Protein AF-A0A7C8MSZ6-F1 (afdb_monomer)

Mean predicted aligned error: 5.88 Å

Foldseek 3Di:
DPPDALLNVFDAPDPVLVVPDDAAAEEEQQDPFPVLVVVCVVCVVVVFFEDDVVNLLVVFQSSLRNLLVQLVCVVPVPDDHQALSSVCRNQVPGRYYRHSCNRCVVRSCRRCVPHHYDYDDDDLLVSLVRCCVPLVVQLVVCCDPPNVVVLVPDSRSVSSNSSSVSVLCCLQVNPHPDPSRSVSNSVSNVD

InterPro domains:
  IPR027417 P-loop containing nucleoside triphosphate hydrolase [G3DSA:3.40.50.300] (32-191)
  IPR027417 P-loop containing nucleoside triphosphate hydrolase [SSF52540] (34-155)
  IPR040632 Sulfotransferase, S. mansonii-type [PF17784] (34-190)

Organism: NCBI:txid323545

Sequence (191 aa):
MGPSRCVDTVPAPAPELAKEKKDPLLTSRRQFSSGTLGLCNAMEFLGYKTYNMGQVIHNGYPHLKMFTEALQIKRTGQGQPYSRSDFDKWMWDYDVLTIVPCYLTEEIFKAYPDAKFILTVREPEAWAQSIWNTISLLSVRAQTFPSSFFKYFDAIDLQFSRLVGLIFETISREHGRTEAGFRAAMEEYEE

Solvent-accessible surface area (backbone atoms only — not comparable to full-atom values): 10565 Å² total; per-residue (Å²): 130,80,84,81,56,64,62,77,74,52,74,72,70,58,74,74,65,60,73,74,64,71,77,40,40,35,27,44,60,63,48,73,42,79,66,44,56,55,52,42,53,52,40,42,72,73,71,42,42,63,39,38,69,67,49,34,59,71,65,32,51,67,44,31,43,38,51,38,50,51,52,48,22,67,75,66,68,54,75,84,75,71,47,45,70,47,50,45,45,75,49,61,89,38,44,31,38,45,41,62,33,43,79,38,43,70,55,45,44,72,47,42,74,84,39,53,74,48,74,58,86,72,59,50,66,67,47,32,52,44,31,48,60,49,49,52,48,51,42,49,49,42,65,30,86,64,43,50,59,43,35,79,83,34,70,48,54,34,34,48,39,48,33,47,44,52,52,47,33,61,43,13,67,66,49,49,101,36,72,67,7,52,51,36,28,35,52,63,70,76,108

pLDDT: mean 84.65, std 10.23, range [42.28, 95.44]

Nearest PDB structures (foldseek):
  5tiz-assembly1_A  TM=7.296E-01  e=1.120E-03  Schistosoma japonicum
  6bdp-assembly1_A  TM=6.417E-01  e=3.790E-03  Schistosoma mansoni
  8e5q-assembly1_A  TM=6.762E-01  e=7.546E-03  Schistosoma mansoni
  6b54-assembly1_A  TM=6.484E-01  e=5.208E-03  Schistosoma haematobium
  5byk-assembly1_A  TM=6.182E-01  e=3.790E-03  Schistosoma mansoni

Structure (mmCIF, N/CA/C/O backbone):
data_AF-A0A7C8MSZ6-F1
#
_entry.id   AF-A0A7C8MSZ6-F1
#
loop_
_atom_site.group_PDB
_atom_site.id
_atom_site.type_symbol
_atom_site.label_atom_id
_atom_site.label_alt_id
_atom_site.label_comp_id
_atom_site.label_asym_id
_atom_site.label_entity_id
_atom_site.label_seq_id
_atom_site.pdbx_PDB_ins_code
_atom_site.Cartn_x
_atom_site.Cartn_y
_atom_site.Cartn_z
_atom_site.occupancy
_atom_site.B_iso_or_equiv
_atom_site.auth_seq_id
_atom_site.auth_comp_id
_atom_site.auth_asym_id
_atom_site.auth_atom_id
_atom_site.pdbx_PDB_model_num
ATOM 1 N N . MET A 1 1 ? -1.026 25.592 6.722 1.00 42.28 1 MET A N 1
ATOM 2 C CA . MET A 1 1 ? -1.737 24.308 6.887 1.00 42.28 1 MET A CA 1
ATOM 3 C C . MET A 1 1 ? -1.391 23.469 5.672 1.00 42.28 1 MET A C 1
ATOM 5 O O . MET A 1 1 ? -1.592 23.957 4.568 1.00 42.28 1 MET A O 1
ATOM 9 N N . GLY A 1 2 ? -0.751 22.311 5.851 1.00 52.34 2 GLY A N 1
ATOM 10 C CA . GLY A 1 2 ? -0.472 21.410 4.726 1.00 52.34 2 GLY A CA 1
ATOM 11 C C . GLY A 1 2 ? -1.776 20.879 4.115 1.00 52.34 2 GLY A C 1
ATOM 12 O O . GLY A 1 2 ? -2.822 20.985 4.761 1.00 52.34 2 GLY A O 1
ATOM 13 N N . PRO A 1 3 ? -1.751 20.343 2.885 1.00 59.56 3 PRO A N 1
ATOM 14 C CA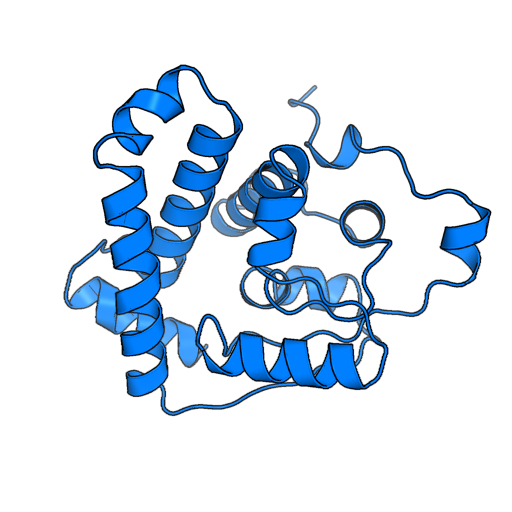 . PRO A 1 3 ? -2.924 19.677 2.329 1.00 59.56 3 PRO A CA 1
ATOM 15 C C . PRO A 1 3 ? -3.356 18.529 3.257 1.00 59.56 3 PRO A C 1
ATOM 17 O O . PRO A 1 3 ? -2.514 17.779 3.745 1.00 59.56 3 PRO A O 1
ATOM 20 N N . SER A 1 4 ? -4.662 18.421 3.519 1.00 80.75 4 SER A N 1
ATOM 21 C CA . SER A 1 4 ? -5.245 17.339 4.327 1.00 80.75 4 SER A CA 1
ATOM 22 C C . SER A 1 4 ? -4.905 15.980 3.709 1.00 80.75 4 SER A C 1
ATOM 24 O O . SER A 1 4 ? -5.063 15.820 2.493 1.00 80.75 4 SER A O 1
ATOM 26 N N . ARG A 1 5 ? -4.475 15.006 4.525 1.00 91.00 5 ARG A N 1
ATOM 27 C CA . ARG A 1 5 ? -4.201 13.635 4.058 1.00 91.00 5 ARG A CA 1
ATOM 28 C C . ARG A 1 5 ? -5.499 12.991 3.593 1.00 91.00 5 ARG A C 1
ATOM 30 O O . ARG A 1 5 ? -6.577 13.324 4.093 1.00 91.00 5 ARG A O 1
ATOM 37 N N . CYS A 1 6 ? -5.422 12.046 2.658 1.00 92.19 6 CYS A N 1
ATOM 38 C CA . CYS A 1 6 ? -6.630 11.385 2.150 1.00 92.19 6 CYS A CA 1
ATOM 39 C C . CYS A 1 6 ? -7.412 10.675 3.268 1.00 92.19 6 CYS A C 1
ATOM 41 O O . CYS A 1 6 ? -8.639 10.769 3.313 1.00 92.19 6 CYS A O 1
ATOM 43 N N . VAL A 1 7 ? -6.704 10.029 4.198 1.00 92.31 7 VAL A N 1
ATOM 44 C CA . VAL A 1 7 ? -7.305 9.326 5.342 1.00 92.31 7 VAL A CA 1
ATOM 45 C C . VAL A 1 7 ? -8.077 10.253 6.287 1.00 92.31 7 VAL A C 1
ATOM 47 O O . VAL A 1 7 ? -9.045 9.825 6.910 1.00 92.31 7 VAL A O 1
ATOM 50 N N . ASP A 1 8 ? -7.727 11.542 6.338 1.00 92.06 8 ASP A N 1
ATOM 51 C CA . ASP A 1 8 ? -8.414 12.527 7.182 1.00 92.06 8 ASP A CA 1
ATOM 52 C C . ASP A 1 8 ? -9.815 12.873 6.635 1.00 92.06 8 ASP A C 1
ATOM 54 O O . ASP A 1 8 ? -10.666 13.368 7.372 1.00 92.06 8 ASP A O 1
ATOM 58 N N . THR A 1 9 ? -10.066 12.591 5.349 1.00 90.31 9 THR A N 1
ATOM 59 C CA . THR A 1 9 ? -11.366 12.805 4.684 1.00 90.31 9 THR A CA 1
ATOM 60 C C . THR A 1 9 ? -12.281 11.581 4.711 1.00 90.31 9 THR A C 1
ATOM 62 O O . THR A 1 9 ? -13.459 11.692 4.373 1.00 90.31 9 THR A O 1
ATOM 65 N N . VAL A 1 10 ? -11.758 10.416 5.105 1.00 86.19 10 VAL A N 1
ATOM 66 C CA . VAL A 1 10 ? -12.535 9.175 5.192 1.00 86.19 10 VAL A CA 1
ATOM 67 C C . VAL A 1 10 ? -13.286 9.153 6.528 1.00 86.19 10 VAL A C 1
ATOM 69 O O . VAL A 1 10 ? -12.670 9.384 7.575 1.00 86.19 10 VAL A O 1
ATOM 72 N N . PRO A 1 11 ? -14.607 8.891 6.531 1.00 84.75 11 PRO A N 1
ATOM 73 C CA . PRO A 1 11 ? -15.361 8.796 7.772 1.00 84.75 11 PRO A CA 1
ATOM 74 C C . PRO A 1 11 ? -14.831 7.644 8.627 1.00 84.75 11 PRO A C 1
ATOM 76 O O . PRO A 1 11 ? -14.476 6.581 8.120 1.00 84.75 11 PRO A O 1
ATOM 79 N N . ALA A 1 12 ? -14.794 7.851 9.943 1.00 81.50 12 ALA A N 1
ATOM 80 C CA . ALA A 1 12 ? -14.487 6.768 10.864 1.00 81.50 12 ALA A CA 1
ATOM 81 C C . ALA A 1 12 ? -15.569 5.672 10.780 1.00 81.50 12 ALA A C 1
ATOM 83 O O . ALA A 1 12 ? -16.738 5.995 10.537 1.00 81.50 12 ALA A O 1
ATOM 84 N N . PRO A 1 13 ? -15.210 4.395 11.004 1.00 78.50 13 PRO A N 1
ATOM 85 C CA . PRO A 1 13 ? -16.196 3.326 11.097 1.00 78.50 13 PRO A CA 1
ATOM 86 C C . PRO A 1 13 ? -17.207 3.604 12.212 1.00 78.50 13 PRO A C 1
ATOM 88 O O . PRO A 1 13 ? -16.898 4.279 13.200 1.00 78.50 13 PRO A O 1
ATOM 91 N N . ALA A 1 14 ? -18.423 3.074 12.058 1.00 77.25 14 ALA A N 1
ATOM 92 C CA . ALA A 1 14 ? -19.471 3.240 13.057 1.00 77.25 14 ALA A CA 1
ATOM 93 C C . ALA A 1 14 ? -18.976 2.757 14.442 1.00 77.25 14 ALA A C 1
ATOM 95 O O . ALA A 1 14 ? -18.345 1.699 14.520 1.00 77.25 14 ALA A O 1
ATOM 96 N N . PRO A 1 15 ? -19.269 3.478 15.544 1.00 69.06 15 PRO A N 1
ATOM 97 C CA . PRO A 1 15 ? -18.740 3.156 16.874 1.00 69.06 15 PRO A CA 1
ATOM 98 C C . PRO A 1 15 ? -19.058 1.739 17.366 1.00 69.06 15 PRO A C 1
ATOM 100 O O . PRO A 1 15 ? -18.340 1.203 18.203 1.00 69.06 15 PRO A O 1
ATOM 103 N N . GLU A 1 16 ? -20.142 1.146 16.871 1.00 67.69 16 GLU A N 1
ATOM 104 C CA . GLU A 1 16 ? -20.566 -0.221 17.187 1.00 67.69 16 GLU A CA 1
ATOM 105 C C . GLU A 1 16 ? -19.620 -1.257 16.564 1.00 67.69 16 GLU A C 1
ATOM 107 O O . GLU A 1 16 ? -19.186 -2.179 17.244 1.00 67.69 16 GLU A O 1
ATOM 112 N N . LEU A 1 17 ? -19.194 -1.024 15.319 1.00 65.19 17 LEU A N 1
ATOM 113 C CA . LEU A 1 17 ? -18.264 -1.882 14.576 1.00 65.19 17 LEU A CA 1
ATOM 114 C C . LEU A 1 17 ? -16.822 -1.741 15.086 1.00 65.19 17 LEU A C 1
ATOM 116 O O . LEU A 1 17 ? -16.042 -2.687 15.049 1.00 65.19 17 LEU A O 1
ATOM 120 N N . ALA A 1 18 ? -16.466 -0.568 15.616 1.00 61.78 18 ALA A N 1
ATOM 121 C CA . ALA A 1 18 ? -15.140 -0.316 16.176 1.00 61.78 18 ALA A CA 1
ATOM 122 C C . ALA A 1 18 ? -14.887 -1.041 17.515 1.00 61.78 18 ALA A C 1
ATOM 124 O O . ALA A 1 18 ? -13.735 -1.304 17.853 1.00 61.78 18 ALA A O 1
ATOM 125 N N . LYS A 1 19 ? -15.938 -1.368 18.284 1.00 54.97 19 LYS A N 1
ATOM 126 C CA . LYS A 1 19 ? -15.818 -1.995 19.618 1.00 54.97 19 LYS A CA 1
ATOM 127 C C . LYS A 1 19 ? -15.483 -3.486 19.577 1.00 54.97 19 LYS A C 1
ATOM 129 O O . LYS A 1 19 ? -14.972 -4.009 20.562 1.00 54.97 19 LYS A O 1
ATOM 134 N N . GLU A 1 20 ? -15.759 -4.158 18.465 1.00 61.25 20 GLU A N 1
ATOM 135 C CA . GLU A 1 20 ? -15.527 -5.601 18.303 1.00 61.25 20 GLU A CA 1
ATOM 136 C C . GLU A 1 20 ? -14.226 -5.920 17.554 1.00 61.25 20 GLU A C 1
ATOM 138 O O . GLU A 1 20 ? -13.850 -7.087 17.410 1.00 61.25 20 GLU A O 1
ATOM 143 N N . LYS A 1 21 ? -13.516 -4.888 17.083 1.00 66.69 21 LYS A N 1
ATOM 144 C CA . LYS A 1 21 ? -12.380 -5.054 16.183 1.00 66.69 21 LYS A CA 1
ATOM 145 C C . LYS A 1 21 ? -11.170 -5.637 16.917 1.00 66.69 21 LYS A C 1
ATOM 147 O O . LYS A 1 21 ? -10.614 -5.026 17.829 1.00 66.69 21 LYS A O 1
ATOM 152 N N . LYS A 1 22 ? -10.748 -6.824 16.482 1.00 74.50 22 LYS A N 1
ATOM 153 C CA . LYS A 1 22 ? -9.464 -7.431 16.855 1.00 74.50 22 LYS A CA 1
ATOM 154 C C . LYS A 1 22 ? -8.365 -6.917 15.933 1.00 74.50 22 LYS A C 1
ATOM 156 O O . LYS A 1 22 ? -8.643 -6.453 14.829 1.00 74.50 22 LYS A O 1
ATOM 161 N N . ASP A 1 23 ? -7.119 -7.034 16.380 1.00 82.06 23 ASP A N 1
ATOM 162 C CA . ASP A 1 23 ? -5.986 -6.744 15.508 1.00 82.06 23 ASP A CA 1
ATOM 163 C C . ASP A 1 23 ? -6.008 -7.646 14.271 1.00 82.06 23 ASP A C 1
ATOM 165 O O . ASP A 1 23 ? -6.265 -8.851 14.398 1.00 82.06 23 ASP A O 1
ATOM 169 N N . PRO A 1 24 ? -5.753 -7.078 13.078 1.00 82.00 24 PRO A N 1
ATOM 170 C CA . PRO A 1 24 ? -5.762 -7.855 11.858 1.00 82.00 24 PRO A CA 1
ATOM 171 C C . PRO A 1 24 ? -4.614 -8.866 11.856 1.00 82.00 24 PRO A C 1
ATOM 173 O O . PRO A 1 24 ? -3.534 -8.640 12.405 1.00 82.00 24 PRO A O 1
ATOM 176 N N . LEU A 1 25 ? -4.8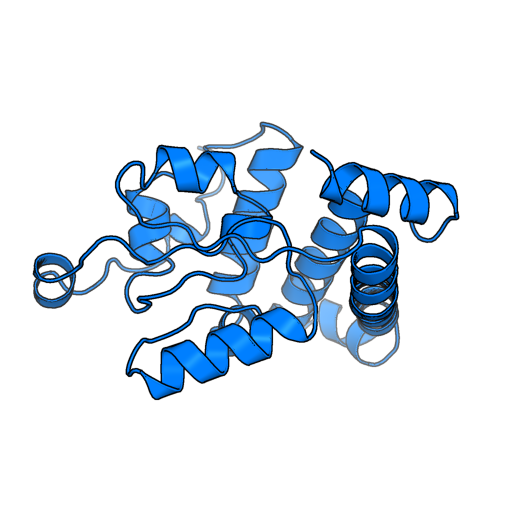30 -9.981 11.172 1.00 80.81 25 LEU A N 1
ATOM 177 C CA . LEU A 1 25 ? -3.765 -10.869 10.743 1.00 80.81 25 LEU A CA 1
ATOM 178 C C . LEU A 1 25 ? -2.996 -10.189 9.608 1.00 80.81 25 LEU A C 1
ATOM 180 O O . LEU A 1 25 ? -3.563 -9.768 8.602 1.00 80.81 25 LEU A O 1
ATOM 184 N N . LEU A 1 26 ? -1.687 -10.089 9.747 1.00 77.56 26 LEU A N 1
ATOM 185 C CA . LEU A 1 26 ? -0.846 -9.387 8.790 1.00 77.56 26 LEU A CA 1
ATOM 186 C C . LEU A 1 26 ? -0.017 -10.400 8.014 1.00 77.56 26 LEU A C 1
ATOM 188 O O . LEU A 1 26 ? 0.519 -11.345 8.590 1.00 77.56 26 LEU A O 1
ATOM 192 N N . THR A 1 27 ? 0.131 -10.221 6.705 1.00 70.06 27 THR A N 1
ATOM 193 C CA . THR A 1 27 ? 1.080 -11.035 5.935 1.00 70.06 27 THR A CA 1
ATOM 194 C C . THR A 1 27 ? 2.273 -10.186 5.544 1.00 70.06 27 THR A C 1
ATOM 196 O O . THR A 1 27 ? 2.114 -9.112 4.967 1.00 70.06 27 THR A O 1
ATOM 199 N N . SER A 1 28 ? 3.470 -10.650 5.884 1.00 59.62 28 SER A N 1
ATOM 200 C CA . SER A 1 28 ? 4.702 -9.879 5.722 1.00 59.62 28 SER A CA 1
ATOM 201 C C . SER A 1 28 ? 5.349 -10.066 4.341 1.00 59.62 28 SER A C 1
ATOM 203 O O . SER A 1 28 ? 5.292 -11.155 3.768 1.00 59.62 28 SER A O 1
ATOM 205 N N . ARG A 1 29 ? 5.950 -8.955 3.872 1.00 55.09 29 ARG A N 1
ATOM 206 C CA . ARG A 1 29 ? 6.857 -8.590 2.749 1.00 55.09 29 ARG A CA 1
ATOM 207 C C . ARG A 1 29 ? 7.068 -9.499 1.530 1.00 55.09 29 ARG A C 1
ATOM 209 O O . ARG A 1 29 ? 7.305 -8.998 0.437 1.00 55.09 29 ARG A O 1
ATOM 216 N N . ARG A 1 30 ? 6.939 -10.812 1.632 1.00 55.81 30 ARG A N 1
ATOM 217 C CA . ARG A 1 30 ? 7.462 -11.752 0.631 1.00 55.81 30 ARG A CA 1
ATOM 218 C C . ARG A 1 30 ? 6.476 -12.148 -0.466 1.00 55.81 30 ARG A C 1
ATOM 220 O O . ARG A 1 30 ? 6.600 -13.231 -1.038 1.00 55.81 30 ARG A O 1
ATOM 227 N N . GLN A 1 31 ? 5.493 -11.303 -0.805 1.00 53.34 31 GLN A N 1
ATOM 228 C CA . GLN A 1 31 ? 4.511 -11.690 -1.821 1.00 53.34 31 GLN A CA 1
ATOM 229 C C . GLN A 1 31 ? 3.750 -10.525 -2.489 1.00 53.34 31 GLN A C 1
ATOM 231 O O . GLN A 1 31 ? 2.623 -10.199 -2.133 1.00 53.34 31 GLN A O 1
ATOM 236 N N . PHE A 1 32 ? 4.312 -9.999 -3.583 1.00 53.47 32 PHE A N 1
ATOM 237 C CA . PHE A 1 32 ? 3.505 -9.585 -4.738 1.00 53.47 32 PHE A CA 1
ATOM 238 C C . PHE A 1 32 ? 3.624 -10.685 -5.807 1.00 53.47 32 PHE A C 1
ATOM 240 O O . PHE A 1 32 ? 4.327 -10.562 -6.802 1.00 53.47 32 PHE A O 1
ATOM 247 N N . SER A 1 33 ? 3.028 -11.855 -5.564 1.00 55.72 33 SER A N 1
ATOM 248 C CA . SER A 1 33 ? 3.006 -12.929 -6.569 1.00 55.72 33 SER A CA 1
ATOM 249 C C . SER A 1 33 ? 1.768 -13.811 -6.434 1.00 55.72 33 SER A C 1
ATOM 251 O O . SER A 1 33 ? 0.986 -13.660 -5.502 1.00 55.72 33 SER A O 1
ATOM 253 N N . SER A 1 34 ? 1.588 -14.749 -7.366 1.00 50.72 34 SER A N 1
ATOM 254 C CA . SER A 1 34 ? 0.471 -15.705 -7.413 1.00 50.72 34 SER A CA 1
ATOM 255 C C . SER A 1 34 ? 0.211 -16.472 -6.104 1.00 50.72 34 SER A C 1
ATOM 257 O O . SER A 1 34 ? -0.918 -16.900 -5.874 1.00 50.72 34 SER A O 1
ATOM 259 N N . GLY A 1 35 ? 1.213 -16.611 -5.226 1.00 60.22 35 GLY A N 1
ATOM 260 C CA . GLY A 1 35 ? 1.047 -17.205 -3.895 1.00 60.22 35 GLY A CA 1
ATOM 261 C C . GLY A 1 35 ? 0.148 -16.388 -2.958 1.00 60.22 35 GLY A C 1
ATOM 262 O O . GLY A 1 35 ? -0.577 -16.981 -2.159 1.00 60.22 35 GLY A O 1
ATOM 263 N N . THR A 1 36 ? 0.117 -15.055 -3.109 1.00 70.94 36 THR A N 1
ATOM 264 C CA . THR A 1 36 ? -0.666 -14.164 -2.234 1.00 70.94 36 THR A CA 1
ATOM 265 C C . THR A 1 36 ? -2.148 -14.421 -2.418 1.00 70.94 36 THR A C 1
ATOM 267 O O . THR A 1 36 ? -2.898 -14.464 -1.451 1.00 70.94 36 THR A O 1
ATOM 270 N N . LEU A 1 37 ? -2.571 -14.647 -3.664 1.00 78.38 37 LEU A N 1
ATOM 271 C CA . LEU A 1 37 ? -3.963 -14.945 -3.976 1.00 78.38 37 LEU A CA 1
ATOM 272 C C . LEU A 1 37 ? -4.386 -16.304 -3.406 1.00 78.38 37 LEU A C 1
ATOM 274 O O . LEU A 1 37 ? -5.490 -16.423 -2.892 1.00 78.38 37 LEU A O 1
ATOM 278 N N . GLY A 1 38 ? -3.501 -17.306 -3.431 1.00 83.94 38 GLY A N 1
ATOM 279 C CA . GLY A 1 38 ? -3.761 -18.600 -2.795 1.00 83.94 38 GLY A CA 1
ATOM 280 C C . GLY A 1 38 ? -3.974 -18.476 -1.283 1.00 83.94 38 GLY A C 1
ATOM 281 O O . GLY A 1 38 ? -4.923 -19.050 -0.752 1.00 83.94 38 GLY A O 1
ATOM 282 N N . LEU A 1 39 ? -3.142 -17.678 -0.604 1.00 84.81 39 LEU A N 1
ATOM 283 C CA . LEU A 1 39 ? -3.308 -17.384 0.821 1.00 84.81 39 LEU A CA 1
ATOM 284 C C . LEU A 1 39 ? -4.600 -16.606 1.095 1.00 84.81 39 LEU A C 1
ATOM 286 O O . LEU A 1 39 ? -5.328 -16.969 2.015 1.00 84.81 39 LEU A O 1
ATOM 290 N N . CYS A 1 40 ? -4.911 -15.585 0.289 1.00 87.38 40 CYS A N 1
ATOM 291 C CA . CYS A 1 40 ? -6.174 -14.853 0.396 1.00 87.38 40 CYS A CA 1
ATOM 292 C C . CYS A 1 40 ? -7.369 -15.807 0.280 1.00 87.38 40 CYS A C 1
ATOM 294 O O . CYS A 1 40 ? -8.204 -15.838 1.174 1.00 87.38 40 CYS A O 1
ATOM 296 N N . ASN A 1 41 ? -7.398 -16.651 -0.755 1.00 89.00 41 ASN A N 1
ATOM 297 C CA . ASN A 1 41 ? -8.483 -17.607 -0.975 1.00 89.00 41 ASN A CA 1
ATOM 298 C C . ASN A 1 41 ? -8.623 -18.598 0.191 1.00 89.00 41 ASN A C 1
ATOM 300 O O . ASN A 1 41 ? -9.736 -18.937 0.579 1.00 89.00 41 ASN A O 1
ATOM 304 N N . ALA A 1 42 ? -7.508 -19.063 0.764 1.00 90.75 42 ALA A N 1
ATOM 305 C CA . ALA A 1 42 ? -7.535 -19.945 1.928 1.00 90.75 42 ALA A CA 1
ATOM 306 C C . ALA A 1 42 ? -8.099 -19.238 3.172 1.00 90.75 42 ALA A C 1
ATOM 308 O O . ALA A 1 42 ? -8.891 -19.825 3.902 1.00 90.75 42 ALA A O 1
ATOM 309 N N . MET A 1 43 ? -7.731 -17.976 3.401 1.00 91.56 43 MET A N 1
ATOM 310 C CA . MET A 1 43 ? -8.262 -17.175 4.510 1.00 91.56 43 MET A CA 1
ATOM 311 C C . MET A 1 43 ? -9.751 -16.868 4.328 1.00 91.56 43 MET A C 1
ATOM 313 O O . MET A 1 43 ? -10.521 -17.010 5.273 1.00 91.56 43 MET A O 1
ATO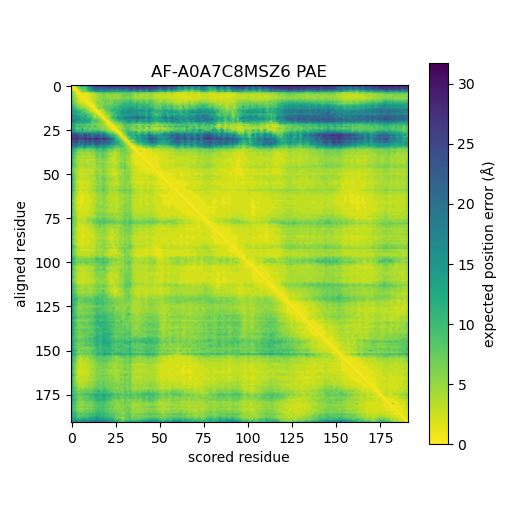M 317 N N . GLU A 1 44 ? -10.170 -16.535 3.108 1.00 91.75 44 GLU A N 1
ATOM 318 C CA . GLU A 1 44 ? -11.580 -16.336 2.751 1.00 91.75 44 GLU A CA 1
ATOM 319 C C . GLU A 1 44 ? -12.393 -17.616 2.935 1.00 91.75 44 GLU A C 1
ATOM 321 O O . GLU A 1 44 ? -13.486 -17.578 3.496 1.00 91.75 44 GLU A O 1
ATOM 326 N N . PHE A 1 45 ? -11.836 -18.770 2.558 1.00 94.75 45 PHE A N 1
ATOM 327 C CA . PHE A 1 45 ? -12.451 -20.072 2.814 1.00 94.75 45 PHE A CA 1
ATOM 328 C C . PHE A 1 45 ? -12.639 -20.351 4.315 1.00 94.75 45 PHE A C 1
ATOM 330 O O . PHE A 1 45 ? -13.628 -20.965 4.709 1.00 94.75 45 PHE A O 1
ATOM 337 N N . LEU A 1 46 ? -11.724 -19.873 5.162 1.00 93.50 46 LEU A N 1
ATOM 338 C CA . LEU A 1 46 ? -11.829 -19.953 6.624 1.00 93.50 46 LEU A CA 1
ATOM 339 C C . LEU A 1 46 ? -12.774 -18.897 7.232 1.00 93.50 46 LEU A C 1
ATOM 341 O O . LEU A 1 46 ? -12.946 -18.872 8.450 1.00 93.50 46 LEU A O 1
ATOM 345 N N . GLY A 1 47 ? -13.396 -18.048 6.409 1.00 93.00 47 GLY A N 1
ATOM 346 C CA . GLY A 1 47 ? -14.351 -17.026 6.839 1.00 93.00 47 GLY A CA 1
ATOM 347 C C . GLY A 1 47 ? -13.733 -15.671 7.186 1.00 93.00 47 GLY A C 1
ATOM 348 O O . GLY A 1 47 ? -14.434 -14.829 7.741 1.00 93.00 47 GLY A O 1
ATOM 349 N N . TYR A 1 48 ? -12.456 -15.441 6.870 1.00 92.19 48 TYR A N 1
ATOM 350 C CA . TYR A 1 48 ? -11.805 -14.145 7.067 1.00 92.19 48 TYR A CA 1
ATOM 351 C C . TYR A 1 48 ? -11.956 -13.229 5.855 1.00 92.19 48 TYR A C 1
ATOM 353 O O . TYR A 1 48 ? -11.885 -13.669 4.707 1.00 92.19 48 TYR A O 1
ATOM 361 N N . LYS A 1 49 ? -12.054 -11.923 6.092 1.00 92.81 49 LYS A N 1
ATOM 362 C CA . LYS A 1 49 ? -12.093 -10.914 5.034 1.00 92.81 49 LYS A CA 1
ATOM 363 C C . LYS A 1 49 ? -10.697 -10.377 4.722 1.00 92.81 49 LYS A C 1
ATOM 365 O O . LYS A 1 49 ? -10.032 -9.797 5.581 1.00 92.81 49 LYS A O 1
ATOM 370 N N . THR A 1 50 ? -10.237 -10.558 3.483 1.00 92.06 50 THR A N 1
ATOM 371 C CA . THR A 1 50 ? -8.856 -10.230 3.090 1.00 92.06 50 THR A CA 1
ATOM 372 C C . THR A 1 50 ? -8.750 -8.892 2.364 1.00 92.06 50 THR A C 1
ATOM 374 O O . THR A 1 50 ? -9.595 -8.549 1.542 1.00 92.06 50 THR A O 1
ATOM 377 N N . TYR A 1 51 ? -7.690 -8.134 2.649 1.00 91.75 51 TYR A N 1
ATOM 378 C CA . TYR A 1 51 ? -7.339 -6.879 1.994 1.00 91.75 51 TYR A CA 1
ATOM 379 C C . TYR A 1 51 ? -6.091 -7.054 1.124 1.00 91.75 51 TYR A C 1
ATOM 381 O O . TYR A 1 51 ? -4.953 -7.044 1.605 1.00 91.75 51 TYR A O 1
ATOM 389 N N . ASN A 1 52 ? -6.320 -7.207 -0.180 1.00 88.94 52 ASN A N 1
ATOM 390 C CA . ASN A 1 52 ? -5.296 -7.411 -1.205 1.00 88.94 52 ASN A CA 1
ATOM 391 C C . ASN A 1 52 ? -5.353 -6.307 -2.283 1.00 88.94 52 ASN A C 1
ATOM 393 O O . ASN A 1 52 ? -6.192 -5.408 -2.221 1.00 88.94 52 ASN A O 1
ATOM 397 N N . MET A 1 53 ? -4.479 -6.359 -3.297 1.00 87.31 53 MET A N 1
ATOM 398 C CA . MET A 1 53 ? -4.467 -5.352 -4.375 1.00 87.31 53 MET A CA 1
ATOM 399 C C . MET A 1 53 ? -5.807 -5.263 -5.134 1.00 87.31 53 MET A C 1
ATOM 401 O O . MET A 1 53 ? -6.209 -4.180 -5.549 1.00 87.31 53 MET A O 1
ATOM 405 N N . GLY A 1 54 ? -6.537 -6.373 -5.269 1.00 88.88 54 GLY A N 1
ATOM 406 C CA . GLY A 1 54 ? -7.885 -6.377 -5.839 1.00 88.88 54 GLY A CA 1
ATOM 407 C C . GLY A 1 54 ? -8.866 -5.540 -5.017 1.00 88.88 54 GLY A C 1
ATOM 408 O O . GLY A 1 54 ? -9.637 -4.781 -5.594 1.00 88.88 54 GLY A O 1
ATOM 409 N N . GLN A 1 55 ? -8.779 -5.588 -3.684 1.00 91.50 55 GLN A N 1
ATOM 410 C CA . GLN A 1 55 ? -9.587 -4.742 -2.796 1.00 91.50 55 GLN A CA 1
ATOM 411 C C . GLN A 1 55 ? -9.180 -3.268 -2.855 1.00 91.50 55 GLN A C 1
ATOM 413 O O . GLN A 1 55 ? -10.044 -2.397 -2.799 1.00 91.50 55 GLN A O 1
ATOM 418 N N . VAL A 1 56 ? -7.889 -2.962 -3.024 1.00 92.31 56 VAL A N 1
ATOM 419 C CA . VAL A 1 56 ? -7.439 -1.578 -3.261 1.00 92.31 56 VAL A CA 1
ATOM 420 C C . VAL A 1 56 ? -8.114 -1.008 -4.514 1.00 92.31 56 VAL A C 1
ATOM 422 O O . VAL A 1 56 ? -8.626 0.107 -4.480 1.00 92.31 56 VAL A O 1
ATOM 425 N N . ILE A 1 57 ? -8.144 -1.783 -5.604 1.00 90.38 57 ILE A N 1
ATOM 426 C CA . ILE A 1 57 ? -8.765 -1.377 -6.873 1.00 90.38 57 ILE A CA 1
ATOM 427 C C . ILE A 1 57 ? -10.291 -1.302 -6.736 1.00 90.38 57 ILE A C 1
ATOM 429 O O . ILE A 1 57 ? -10.892 -0.324 -7.171 1.00 90.38 57 ILE A O 1
ATOM 433 N N . HIS A 1 58 ? -10.915 -2.304 -6.111 1.00 91.81 58 HIS A N 1
ATOM 434 C CA . HIS A 1 58 ? -12.367 -2.383 -5.940 1.00 91.81 58 HIS A CA 1
ATOM 435 C C . HIS A 1 58 ? -12.930 -1.205 -5.134 1.00 91.81 58 HIS A C 1
ATOM 437 O O . HIS A 1 58 ? -13.940 -0.626 -5.522 1.00 91.81 58 HIS A O 1
ATOM 443 N N . ASN A 1 59 ? -12.243 -0.801 -4.060 1.00 91.94 59 ASN A N 1
ATOM 444 C CA . ASN A 1 59 ? -12.633 0.355 -3.246 1.00 91.94 59 ASN A CA 1
ATOM 445 C C . ASN A 1 59 ? -12.288 1.713 -3.898 1.00 91.94 59 ASN A C 1
ATOM 447 O O . ASN A 1 59 ? -12.619 2.773 -3.363 1.00 91.94 59 ASN A O 1
ATOM 451 N N . GLY A 1 60 ? -11.629 1.702 -5.060 1.00 92.38 60 GLY A N 1
ATOM 452 C CA . GLY A 1 60 ? -11.464 2.862 -5.927 1.00 92.38 60 GLY A CA 1
ATOM 453 C C . GLY A 1 60 ? -10.534 3.951 -5.389 1.00 92.38 60 GLY A C 1
ATOM 454 O O . GLY A 1 60 ? -9.531 3.703 -4.713 1.00 92.38 60 GLY A O 1
ATOM 455 N N . TYR A 1 61 ? -10.851 5.197 -5.754 1.00 93.75 61 TYR A N 1
ATOM 456 C CA . TYR A 1 61 ? -9.960 6.349 -5.590 1.00 93.75 61 TYR A CA 1
ATOM 457 C C . TYR A 1 61 ? -9.411 6.549 -4.164 1.00 93.75 61 TYR A C 1
ATOM 459 O O . TYR A 1 61 ? -8.195 6.728 -4.047 1.00 93.75 61 TYR A O 1
ATOM 467 N N . PRO A 1 62 ? -10.216 6.517 -3.079 1.00 93.62 62 PRO A N 1
ATOM 468 C CA . PRO A 1 62 ? -9.694 6.797 -1.741 1.00 93.62 62 PRO A CA 1
ATOM 469 C C . PRO A 1 62 ? -8.626 5.789 -1.310 1.00 93.62 62 PRO A C 1
ATOM 471 O O . PRO A 1 62 ? -7.606 6.179 -0.750 1.00 93.62 62 PRO A O 1
ATOM 474 N N . HIS A 1 63 ? -8.813 4.506 -1.626 1.00 94.69 63 HIS A N 1
ATOM 475 C CA . HIS A 1 63 ? -7.875 3.447 -1.251 1.00 94.69 63 HIS A CA 1
ATOM 476 C C . HIS A 1 63 ? -6.592 3.510 -2.081 1.00 94.69 63 HIS A C 1
ATOM 478 O O . HIS A 1 63 ? -5.499 3.400 -1.523 1.00 94.69 63 HIS A O 1
ATOM 484 N N . LEU A 1 64 ? -6.705 3.768 -3.389 1.00 94.69 64 LEU A N 1
ATOM 485 C CA . LEU A 1 64 ? -5.545 4.016 -4.250 1.00 94.69 64 LEU A CA 1
ATOM 486 C C . LEU A 1 64 ? -4.731 5.220 -3.759 1.00 94.69 64 LEU A C 1
ATOM 488 O O . LEU A 1 64 ? -3.501 5.156 -3.691 1.00 94.69 64 LEU A O 1
ATOM 492 N N . LYS A 1 65 ? -5.411 6.310 -3.385 1.00 95.38 65 LYS A N 1
ATOM 493 C CA . LYS A 1 65 ? -4.766 7.537 -2.918 1.00 95.38 65 LYS A CA 1
ATOM 494 C C . LYS A 1 65 ? -4.125 7.374 -1.543 1.00 95.38 65 LYS A C 1
ATOM 496 O O . LYS A 1 65 ? -2.972 7.762 -1.406 1.00 95.38 65 LYS A O 1
ATOM 501 N N . MET A 1 66 ? -4.816 6.790 -0.560 1.00 95.44 66 MET A N 1
ATOM 502 C CA . MET A 1 66 ? -4.244 6.518 0.769 1.00 95.44 66 MET A CA 1
ATOM 503 C C . MET A 1 66 ? -2.997 5.639 0.666 1.00 95.44 66 MET A C 1
ATOM 505 O O . MET A 1 66 ? -1.983 5.936 1.292 1.00 95.44 66 MET A O 1
ATOM 509 N N . PHE A 1 67 ? -3.027 4.613 -0.191 1.00 95.44 67 PHE A N 1
ATOM 510 C CA . PHE A 1 67 ? -1.863 3.756 -0.387 1.00 95.44 67 PHE A CA 1
ATOM 511 C C . PHE A 1 67 ? -0.697 4.503 -1.044 1.00 95.44 67 PHE A C 1
ATOM 513 O O . PHE A 1 67 ? 0.432 4.446 -0.557 1.00 95.44 67 PHE A O 1
ATOM 520 N N . THR A 1 68 ? -0.973 5.249 -2.115 1.00 95.19 68 THR A N 1
ATOM 521 C CA . THR A 1 68 ? 0.046 6.058 -2.801 1.00 95.19 68 THR A CA 1
ATOM 522 C C . THR A 1 68 ? 0.665 7.083 -1.850 1.00 95.19 68 THR A C 1
ATOM 524 O O . THR A 1 68 ? 1.882 7.224 -1.803 1.00 95.19 68 THR A O 1
ATOM 527 N N . GLU A 1 69 ? -0.162 7.779 -1.069 1.00 95.25 69 GLU A N 1
ATOM 528 C CA . GLU A 1 69 ? 0.262 8.801 -0.111 1.00 95.25 69 GLU A CA 1
ATOM 529 C C . GLU A 1 69 ? 1.115 8.203 1.013 1.00 95.25 69 GLU A C 1
ATOM 531 O O . GLU A 1 69 ? 2.209 8.700 1.268 1.00 95.25 69 GLU A O 1
ATOM 536 N N . ALA A 1 70 ? 0.674 7.107 1.636 1.00 94.94 70 ALA A N 1
ATOM 537 C CA . ALA A 1 70 ? 1.427 6.451 2.701 1.00 94.94 70 ALA A CA 1
ATOM 538 C C . ALA A 1 70 ? 2.789 5.927 2.207 1.00 94.94 70 ALA A C 1
ATOM 540 O O . ALA A 1 70 ? 3.805 6.120 2.877 1.00 94.94 70 ALA A O 1
ATOM 541 N N . LEU A 1 71 ? 2.836 5.332 1.008 1.00 93.06 71 LEU A N 1
ATOM 542 C CA . LEU A 1 71 ? 4.088 4.877 0.400 1.00 93.06 71 LEU A CA 1
ATOM 543 C C . LEU A 1 71 ? 5.009 6.053 0.034 1.00 93.06 71 LEU A C 1
ATOM 545 O O . LEU A 1 71 ? 6.219 5.977 0.248 1.00 93.06 71 LEU A O 1
ATOM 549 N N . GLN A 1 72 ? 4.456 7.163 -0.460 1.00 93.94 72 GLN A N 1
ATOM 550 C CA . GLN A 1 72 ? 5.225 8.372 -0.762 1.00 93.94 72 GLN A CA 1
ATOM 551 C C . GLN A 1 72 ? 5.838 8.987 0.503 1.00 93.94 72 GLN A C 1
ATOM 553 O O . GLN A 1 72 ? 7.012 9.366 0.493 1.00 93.94 72 GLN A O 1
ATOM 558 N N . ILE A 1 73 ? 5.064 9.068 1.593 1.00 93.81 73 ILE A N 1
ATOM 559 C CA . ILE A 1 73 ? 5.534 9.575 2.890 1.00 93.81 73 ILE A CA 1
ATOM 560 C C . ILE A 1 73 ? 6.686 8.707 3.397 1.00 93.81 73 ILE A C 1
ATOM 562 O O . ILE A 1 73 ? 7.723 9.249 3.772 1.00 93.81 73 ILE A O 1
ATOM 566 N N . LYS A 1 74 ? 6.553 7.375 3.329 1.00 91.19 74 LYS A N 1
ATOM 567 C CA . LYS A 1 74 ? 7.636 6.447 3.685 1.00 91.19 74 LYS A CA 1
ATOM 568 C C . LYS A 1 74 ? 8.904 6.701 2.867 1.00 91.19 74 LYS A C 1
ATOM 570 O O . LYS A 1 74 ? 9.981 6.828 3.438 1.00 91.19 74 LYS A O 1
ATOM 575 N N . ARG A 1 75 ? 8.787 6.793 1.536 1.00 88.81 75 ARG A N 1
ATOM 576 C CA . ARG A 1 75 ? 9.948 6.974 0.642 1.00 88.81 75 ARG A CA 1
ATOM 577 C C . ARG A 1 75 ? 10.671 8.300 0.853 1.00 88.81 75 ARG A C 1
ATOM 579 O O . ARG A 1 75 ? 11.888 8.354 0.753 1.00 88.81 75 ARG A O 1
ATOM 586 N N . THR A 1 76 ? 9.921 9.376 1.068 1.00 91.06 76 THR A N 1
ATOM 587 C CA . THR A 1 76 ? 10.480 10.737 1.100 1.00 91.06 76 THR A CA 1
ATOM 588 C C . THR A 1 76 ? 10.768 11.247 2.506 1.00 91.06 76 THR A C 1
ATOM 590 O O . THR A 1 76 ? 11.474 12.241 2.658 1.00 91.06 76 THR A O 1
ATOM 593 N N . GLY A 1 77 ? 10.175 10.629 3.531 1.00 90.56 77 GLY A N 1
ATOM 594 C CA . GLY A 1 77 ? 10.124 11.174 4.887 1.00 90.56 77 GLY A CA 1
ATOM 595 C C . GLY A 1 77 ? 9.320 12.477 4.995 1.00 90.56 77 GLY A C 1
ATOM 596 O O . GLY A 1 77 ? 9.353 13.130 6.036 1.00 90.56 77 GLY A O 1
ATOM 597 N N . GLN A 1 78 ? 8.621 12.891 3.931 1.00 89.62 78 GLN A N 1
ATOM 598 C CA . GLN A 1 78 ? 7.870 14.142 3.887 1.00 89.62 78 GLN A CA 1
ATOM 599 C C . GLN A 1 78 ? 6.388 13.890 4.157 1.00 89.62 78 GLN A C 1
ATOM 601 O O . GLN A 1 78 ? 5.749 13.094 3.476 1.00 89.62 78 GLN A O 1
ATOM 606 N N . GLY A 1 79 ? 5.826 14.632 5.110 1.00 88.56 79 GLY A N 1
ATOM 607 C CA . GLY A 1 79 ? 4.436 14.487 5.543 1.00 88.56 79 GLY A CA 1
ATOM 608 C C . GLY A 1 79 ? 4.308 13.713 6.853 1.00 88.56 79 GLY A C 1
ATOM 609 O O . GLY A 1 79 ? 5.292 13.249 7.420 1.00 88.56 79 GLY A O 1
ATOM 610 N N . GLN A 1 80 ? 3.084 13.622 7.371 1.00 92.44 80 GLN A N 1
ATOM 611 C CA . GLN A 1 80 ? 2.805 12.922 8.624 1.00 92.44 80 GLN A CA 1
ATOM 612 C C . GLN A 1 80 ? 2.581 11.425 8.353 1.00 92.44 80 GLN A C 1
ATOM 614 O O . GLN A 1 80 ? 1.595 11.097 7.683 1.00 92.44 80 GLN A O 1
ATOM 619 N N . PRO A 1 81 ? 3.426 10.521 8.892 1.00 92.62 81 PRO A N 1
ATOM 620 C CA . PRO A 1 81 ? 3.233 9.080 8.756 1.00 92.62 81 PRO A CA 1
ATOM 621 C C . PRO A 1 81 ? 1.856 8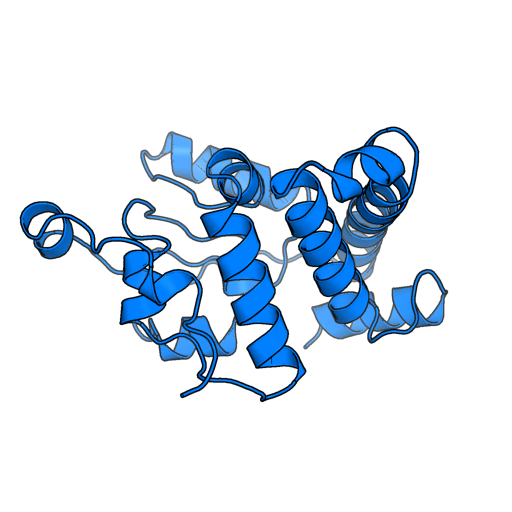.635 9.245 1.00 92.62 81 PRO A C 1
ATOM 623 O O . PRO A 1 81 ? 1.284 9.227 10.163 1.00 92.62 81 PRO A O 1
ATOM 626 N N . TYR A 1 82 ? 1.329 7.581 8.628 1.00 93.69 82 TYR A N 1
ATOM 627 C CA . TYR A 1 82 ?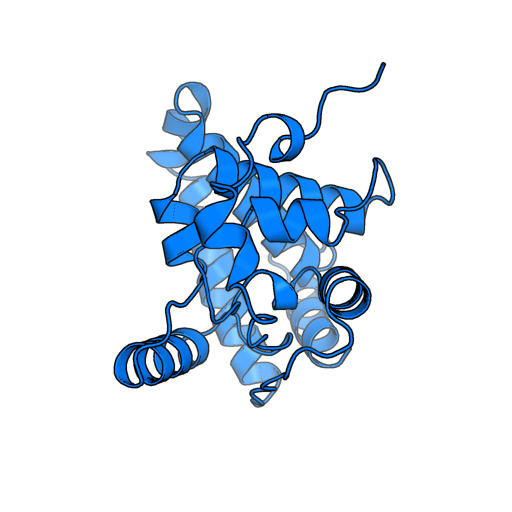 0.051 7.008 9.032 1.00 93.69 82 TYR A CA 1
ATOM 628 C C . TYR A 1 82 ? 0.198 6.353 10.409 1.00 93.69 82 TYR A C 1
ATOM 630 O O . TYR A 1 82 ? 1.128 5.589 10.665 1.00 93.69 82 TYR A O 1
ATOM 638 N N . SER A 1 83 ? -0.721 6.691 11.306 1.00 92.94 83 SER A N 1
ATOM 639 C CA . SER A 1 83 ? -0.834 6.121 12.646 1.00 92.94 83 SER A CA 1
ATOM 640 C C . SER A 1 83 ? -1.727 4.878 12.651 1.00 92.94 83 SER A C 1
ATOM 642 O O . SER A 1 83 ? -2.427 4.597 11.678 1.00 92.94 83 SER A O 1
ATOM 644 N N . ARG A 1 84 ? -1.789 4.169 13.785 1.00 92.06 84 ARG A N 1
ATOM 645 C CA . ARG A 1 84 ? -2.750 3.069 13.972 1.00 92.06 84 ARG A CA 1
ATOM 646 C C . ARG A 1 84 ? -4.191 3.496 13.681 1.00 92.06 84 ARG A C 1
ATOM 648 O O . ARG A 1 84 ? -4.890 2.789 12.976 1.00 92.06 84 ARG A O 1
ATOM 655 N N . SER A 1 85 ? -4.603 4.680 14.143 1.00 91.50 85 SER A N 1
ATOM 656 C CA . SER A 1 85 ? -5.945 5.225 13.878 1.00 91.50 85 SER A CA 1
ATOM 657 C C . SER A 1 85 ? -6.198 5.449 12.383 1.00 91.50 85 SER A C 1
ATOM 659 O O . SER A 1 85 ? -7.295 5.194 11.892 1.00 91.50 85 SER A O 1
ATOM 661 N N . ASP A 1 86 ? -5.175 5.876 11.639 1.00 94.19 86 ASP A N 1
ATOM 662 C CA . ASP A 1 86 ? -5.275 6.067 10.190 1.00 94.19 86 ASP A CA 1
ATOM 663 C C . ASP A 1 86 ? -5.454 4.715 9.472 1.00 94.19 86 ASP A C 1
ATOM 665 O O . ASP A 1 86 ? -6.350 4.565 8.639 1.00 94.19 86 ASP A O 1
ATOM 669 N N . PHE A 1 87 ? -4.662 3.700 9.838 1.00 93.00 87 PHE A N 1
ATOM 670 C CA . PHE A 1 87 ? -4.818 2.341 9.305 1.00 93.00 87 PHE A CA 1
ATOM 671 C C . PHE A 1 87 ? -6.144 1.700 9.712 1.00 93.00 87 PHE A C 1
ATOM 673 O O . PHE A 1 87 ? -6.782 1.038 8.892 1.00 93.00 87 PHE A O 1
ATOM 680 N N . ASP A 1 88 ? -6.592 1.946 10.942 1.00 91.00 88 ASP A N 1
ATOM 681 C CA . ASP A 1 88 ? -7.862 1.445 11.433 1.00 91.00 88 ASP A CA 1
ATOM 682 C C . ASP A 1 88 ? -9.029 2.034 10.671 1.00 91.00 88 ASP A C 1
ATOM 684 O O . ASP A 1 88 ? -9.938 1.273 10.387 1.00 91.00 88 ASP A O 1
ATOM 688 N N . LYS A 1 89 ? -8.997 3.320 10.299 1.00 91.19 89 LYS A N 1
ATOM 689 C CA . LYS A 1 89 ? -10.009 3.931 9.423 1.00 91.19 89 LYS A CA 1
ATOM 690 C C . LYS A 1 89 ? -9.963 3.359 8.011 1.00 91.19 89 LYS A C 1
ATOM 692 O O . LYS A 1 89 ? -11.007 3.057 7.443 1.00 91.19 89 LYS A O 1
ATOM 697 N N . TRP A 1 90 ? -8.768 3.219 7.442 1.00 93.06 90 TRP A N 1
ATOM 698 C CA . TRP A 1 90 ? -8.594 2.762 6.064 1.00 93.06 90 TRP A CA 1
ATOM 699 C C . TRP A 1 90 ? -9.045 1.304 5.876 1.00 93.06 90 TRP A C 1
ATOM 701 O O . TRP A 1 90 ? -9.755 0.985 4.925 1.00 93.06 90 TRP A O 1
ATOM 711 N N . MET A 1 91 ? -8.658 0.411 6.785 1.00 91.75 91 MET A N 1
ATOM 712 C CA . MET A 1 91 ? -8.825 -1.039 6.631 1.00 91.75 91 MET A CA 1
ATOM 713 C C . MET A 1 91 ? -9.707 -1.623 7.741 1.00 91.75 91 MET A C 1
ATOM 715 O O . MET A 1 91 ? -9.470 -2.731 8.213 1.00 91.75 91 MET A O 1
ATOM 719 N N . TRP A 1 92 ? -10.702 -0.859 8.207 1.00 87.56 92 TRP A N 1
ATOM 720 C CA . TRP A 1 92 ? -11.530 -1.231 9.361 1.00 87.56 92 TRP A CA 1
ATOM 721 C C . TRP A 1 92 ? -12.282 -2.554 9.183 1.00 87.56 92 TRP A C 1
ATOM 723 O O . TRP A 1 92 ? -12.442 -3.293 10.147 1.00 87.56 92 TRP A O 1
ATOM 733 N N . ASP A 1 93 ? -12.713 -2.827 7.954 1.00 89.88 93 ASP A N 1
ATOM 734 C CA . ASP A 1 93 ? -13.621 -3.912 7.571 1.00 89.88 93 ASP A CA 1
ATOM 735 C C . ASP A 1 93 ? -12.869 -5.162 7.075 1.00 89.88 93 ASP A C 1
ATOM 737 O O . ASP A 1 93 ? -13.405 -5.960 6.311 1.00 89.88 93 ASP A O 1
ATOM 741 N N . TYR A 1 94 ? -11.583 -5.294 7.413 1.00 91.88 94 TYR A N 1
ATOM 742 C CA . TYR A 1 94 ? -10.727 -6.373 6.925 1.00 91.88 94 TYR A CA 1
ATOM 743 C C . TYR A 1 94 ? -9.976 -7.049 8.069 1.00 91.88 94 TYR A C 1
ATOM 745 O O . TYR A 1 94 ? -9.339 -6.390 8.889 1.00 91.88 94 TYR A O 1
ATOM 753 N N . ASP A 1 95 ? -10.007 -8.380 8.069 1.00 91.12 95 ASP A N 1
ATOM 754 C CA . ASP A 1 95 ? -9.359 -9.219 9.076 1.00 91.12 95 ASP A CA 1
ATOM 755 C C . ASP A 1 95 ? -7.915 -9.550 8.711 1.00 91.12 95 ASP A C 1
ATOM 757 O O . ASP A 1 95 ? 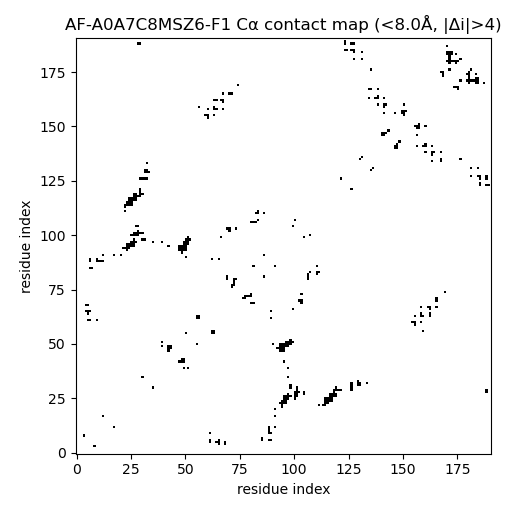-7.089 -9.753 9.596 1.00 91.12 95 ASP A O 1
ATOM 761 N N . VAL A 1 96 ? -7.604 -9.651 7.412 1.00 90.69 96 VAL A N 1
ATOM 762 C CA . VAL A 1 96 ? -6.285 -10.082 6.926 1.00 90.69 96 VAL A CA 1
ATOM 763 C C . VAL A 1 96 ? -5.716 -9.066 5.950 1.00 90.69 96 VAL A C 1
ATOM 765 O O . VAL A 1 96 ? -6.277 -8.869 4.877 1.00 90.69 96 VAL A O 1
ATOM 768 N N . LEU A 1 97 ? -4.574 -8.457 6.262 1.00 91.00 97 LEU A N 1
ATOM 769 C CA . LEU A 1 97 ? -3.919 -7.495 5.372 1.00 91.00 97 LEU A CA 1
ATOM 770 C C . LEU A 1 97 ? -2.763 -8.163 4.635 1.00 91.00 97 LEU A C 1
ATOM 772 O O . LEU A 1 97 ? -1.786 -8.568 5.269 1.00 91.00 97 LEU A O 1
ATOM 776 N N . THR A 1 98 ? -2.854 -8.249 3.303 1.00 85.50 98 THR A N 1
ATOM 777 C CA . THR A 1 98 ? -1.856 -8.985 2.512 1.00 85.50 98 THR A CA 1
ATOM 778 C C . THR A 1 98 ? -0.945 -8.138 1.645 1.00 85.50 98 THR A C 1
ATOM 780 O O . THR A 1 98 ? 0.152 -8.572 1.318 1.00 85.50 98 THR A O 1
ATOM 783 N N . ILE A 1 99 ? -1.374 -6.927 1.284 1.00 83.50 99 ILE A N 1
ATOM 784 C CA . ILE A 1 99 ? -0.614 -6.051 0.384 1.00 83.50 99 ILE A CA 1
ATOM 785 C C . ILE A 1 99 ? 0.058 -4.889 1.118 1.00 83.50 99 ILE A C 1
ATOM 787 O O . ILE A 1 99 ? 1.248 -4.650 0.944 1.00 83.50 99 ILE A O 1
ATOM 791 N N . VAL A 1 100 ? -0.684 -4.173 1.966 1.00 82.12 100 VAL A N 1
ATOM 792 C CA . VAL A 1 100 ? -0.199 -2.960 2.647 1.00 82.12 100 VAL A CA 1
ATOM 793 C C . VAL A 1 100 ? 1.014 -3.248 3.540 1.00 82.12 100 VAL A C 1
ATOM 795 O O . VAL A 1 100 ? 2.009 -2.529 3.409 1.00 82.12 100 VAL A O 1
ATOM 798 N N . PRO A 1 101 ? 1.029 -4.323 4.359 1.00 80.62 101 PRO A N 1
ATOM 799 C CA . PRO A 1 101 ? 2.194 -4.645 5.181 1.00 80.62 101 PRO A CA 1
ATOM 800 C C . PRO A 1 101 ? 3.436 -5.027 4.369 1.00 80.62 101 PRO A C 1
ATOM 802 O O . PRO A 1 101 ? 4.535 -4.993 4.917 1.00 80.62 101 PRO A O 1
ATOM 805 N N . CYS A 1 102 ? 3.306 -5.363 3.078 1.00 81.25 102 CYS A N 1
ATOM 806 C CA . CYS A 1 102 ? 4.465 -5.632 2.228 1.00 81.25 102 CYS A CA 1
ATOM 807 C C . CYS A 1 102 ? 5.253 -4.370 1.871 1.00 81.25 102 CYS A C 1
ATOM 809 O O . CYS A 1 102 ? 6.456 -4.453 1.666 1.00 81.25 102 CYS A O 1
ATOM 811 N N . TYR A 1 103 ? 4.595 -3.213 1.810 1.00 84.62 103 TYR A N 1
ATOM 812 C CA . TYR A 1 103 ? 5.244 -1.949 1.448 1.00 84.62 103 TYR A CA 1
ATOM 813 C C . TYR A 1 103 ? 5.439 -1.028 2.649 1.00 84.62 103 TYR A C 1
ATOM 815 O O . TYR A 1 103 ? 6.369 -0.225 2.665 1.00 84.62 103 TYR A O 1
ATOM 823 N N . LEU A 1 104 ? 4.600 -1.165 3.676 1.00 89.00 104 LEU A N 1
ATOM 824 C CA . LEU A 1 104 ? 4.602 -0.353 4.894 1.00 89.00 104 LEU A CA 1
ATOM 825 C C . LEU A 1 104 ? 4.918 -1.207 6.134 1.00 89.00 104 LEU A C 1
ATOM 827 O O . LEU A 1 104 ? 4.257 -1.091 7.161 1.00 89.00 104 LEU A O 1
ATOM 831 N N . THR A 1 105 ? 5.875 -2.137 6.016 1.00 86.38 105 THR A N 1
ATOM 832 C CA . THR A 1 105 ? 6.163 -3.142 7.056 1.00 86.38 105 THR A CA 1
ATOM 833 C C . THR A 1 105 ? 6.453 -2.517 8.417 1.00 86.38 105 THR A C 1
ATOM 835 O O . THR A 1 105 ? 5.830 -2.903 9.400 1.00 86.38 105 THR A O 1
ATOM 838 N N . GLU A 1 106 ? 7.351 -1.533 8.485 1.00 88.44 106 GLU A N 1
ATOM 839 C CA . GLU A 1 106 ? 7.703 -0.880 9.748 1.00 88.44 106 GLU A CA 1
ATOM 840 C C . GLU A 1 106 ? 6.539 -0.097 10.351 1.00 88.44 106 GLU A C 1
ATOM 842 O O . GLU A 1 106 ? 6.331 -0.123 11.562 1.00 88.44 106 GLU A O 1
ATOM 847 N N . GLU A 1 107 ? 5.788 0.620 9.519 1.00 92.12 107 GLU A N 1
ATOM 848 C CA . GLU A 1 107 ? 4.655 1.439 9.938 1.00 92.12 107 GLU A CA 1
ATOM 849 C C . GLU A 1 107 ? 3.533 0.562 10.491 1.00 92.12 107 GLU A C 1
ATOM 851 O O . GLU A 1 107 ? 2.976 0.853 11.548 1.00 92.12 107 GLU A O 1
ATOM 856 N N . ILE A 1 108 ? 3.253 -0.551 9.812 1.00 90.50 108 ILE A N 1
ATOM 857 C CA . ILE A 1 108 ? 2.266 -1.540 10.236 1.00 90.50 108 ILE A CA 1
ATOM 858 C C . ILE A 1 108 ? 2.726 -2.266 11.505 1.00 90.50 108 ILE A C 1
ATOM 860 O O . ILE A 1 108 ? 1.915 -2.456 12.407 1.00 90.50 108 ILE A O 1
ATOM 864 N N . PHE A 1 109 ? 4.009 -2.620 11.625 1.00 89.31 109 PHE A N 1
ATOM 865 C CA . PHE A 1 109 ? 4.545 -3.263 12.831 1.00 89.31 109 PHE A CA 1
ATOM 866 C C . PHE A 1 109 ? 4.478 -2.333 14.050 1.00 89.31 109 PHE A C 1
ATOM 868 O O . PHE A 1 109 ? 4.102 -2.753 15.140 1.00 89.31 109 PHE A O 1
ATOM 875 N N . LYS A 1 110 ? 4.775 -1.041 13.858 1.00 91.81 110 LYS A N 1
ATOM 876 C CA . LYS A 1 110 ? 4.618 -0.008 14.895 1.00 91.81 110 LYS A CA 1
ATOM 877 C C . LYS A 1 110 ? 3.146 0.223 15.253 1.00 91.81 110 LYS A C 1
ATOM 879 O O . LYS A 1 110 ? 2.842 0.487 16.413 1.00 91.81 110 LYS A O 1
ATOM 884 N N . ALA A 1 111 ? 2.240 0.150 14.277 1.00 92.06 111 ALA A N 1
ATOM 885 C CA . ALA A 1 111 ? 0.809 0.347 14.494 1.00 92.06 111 ALA A CA 1
ATOM 886 C C . ALA A 1 111 ? 0.136 -0.844 15.193 1.00 92.06 111 ALA A C 1
ATOM 888 O O . ALA A 1 111 ? -0.748 -0.633 16.021 1.00 92.06 111 ALA A O 1
ATOM 889 N N . TYR A 1 112 ? 0.555 -2.070 14.884 1.00 91.94 112 TYR A N 1
ATOM 890 C CA . TYR A 1 112 ? -0.044 -3.308 15.381 1.00 91.94 112 TYR A CA 1
ATOM 891 C C . TYR A 1 112 ? 1.033 -4.250 15.949 1.00 91.94 112 TYR A C 1
ATOM 893 O O . TYR A 1 112 ? 1.313 -5.293 15.355 1.00 91.94 112 TYR A O 1
ATOM 901 N N . PRO A 1 113 ? 1.656 -3.905 17.091 1.00 90.00 113 PRO A N 1
ATOM 902 C CA . PRO A 1 113 ? 2.756 -4.692 17.657 1.00 90.00 113 PRO A CA 1
ATOM 903 C C . PRO A 1 113 ? 2.334 -6.101 18.103 1.00 90.00 113 PRO A C 1
ATOM 905 O O . PRO A 1 113 ? 3.151 -7.017 18.079 1.00 90.00 113 PRO A O 1
ATOM 908 N N . ASP A 1 114 ? 1.061 -6.281 18.468 1.00 88.06 114 ASP A N 1
ATOM 909 C CA . ASP A 1 114 ? 0.506 -7.550 18.958 1.00 88.06 114 ASP A CA 1
ATOM 910 C C . ASP A 1 114 ? -0.175 -8.384 17.855 1.00 88.06 114 ASP A C 1
ATOM 912 O O . ASP A 1 114 ? -0.677 -9.486 18.107 1.00 88.06 114 ASP A O 1
ATOM 916 N N . ALA A 1 115 ? -0.209 -7.876 16.618 1.00 88.94 115 ALA A N 1
ATOM 917 C CA . ALA A 1 115 ? -0.794 -8.596 15.499 1.00 88.94 115 ALA A CA 1
ATOM 918 C C . ALA A 1 115 ? 0.018 -9.850 15.156 1.00 88.94 115 ALA A C 1
ATOM 920 O O . ALA A 1 115 ? 1.244 -9.905 15.258 1.00 88.94 115 ALA A O 1
ATOM 921 N N . LYS A 1 116 ? -0.685 -10.883 14.693 1.00 88.69 116 LYS A N 1
ATOM 922 C CA . LYS A 1 116 ? -0.037 -12.095 14.191 1.00 88.69 116 LYS A CA 1
ATOM 923 C C . LYS A 1 116 ? 0.463 -11.851 12.775 1.00 88.69 116 LYS A C 1
ATOM 925 O O . LYS A 1 116 ? -0.247 -11.266 11.960 1.00 88.69 116 LYS A O 1
ATOM 930 N N . PHE A 1 117 ? 1.650 -12.371 12.477 1.00 85.19 117 PHE A N 1
ATOM 931 C CA . PHE A 1 117 ? 2.253 -12.273 11.155 1.00 85.19 117 PHE A CA 1
ATOM 932 C C . PHE A 1 117 ? 2.381 -13.644 10.501 1.00 85.19 117 PHE A C 1
ATOM 934 O O . PHE A 1 117 ? 2.887 -14.588 11.106 1.00 85.19 117 PHE A O 1
ATOM 941 N N . ILE A 1 118 ? 1.968 -13.736 9.240 1.00 84.94 118 ILE A N 1
ATOM 942 C CA . ILE A 1 118 ? 2.288 -14.868 8.370 1.00 84.94 118 ILE A CA 1
ATOM 943 C C . ILE A 1 118 ? 3.369 -14.414 7.400 1.00 84.94 118 ILE A C 1
ATOM 945 O O . ILE A 1 118 ? 3.146 -13.541 6.558 1.00 84.94 118 ILE A O 1
ATOM 949 N N . LEU A 1 119 ? 4.548 -15.018 7.520 1.00 81.75 119 LEU A N 1
ATOM 950 C CA . LEU A 1 119 ? 5.622 -14.860 6.552 1.00 81.75 119 LEU A CA 1
ATOM 951 C C . LEU A 1 119 ? 5.549 -16.011 5.552 1.00 81.75 119 LEU A C 1
ATOM 953 O O . LEU A 1 119 ? 5.740 -17.173 5.908 1.00 81.75 119 LEU A O 1
ATOM 957 N N . THR A 1 120 ? 5.277 -15.686 4.296 1.00 76.88 120 THR A N 1
ATOM 958 C CA . THR A 1 120 ? 5.424 -16.642 3.197 1.00 76.88 120 THR A CA 1
ATOM 959 C C . THR A 1 120 ? 6.853 -16.565 2.676 1.00 76.88 120 THR A C 1
ATOM 961 O O . THR A 1 120 ? 7.436 -15.493 2.664 1.00 76.88 120 THR A O 1
ATOM 964 N N . VAL A 1 121 ? 7.469 -17.676 2.277 1.00 78.06 121 VAL A N 1
ATOM 965 C CA . VAL A 1 121 ? 8.850 -17.667 1.763 1.00 78.06 121 VAL A CA 1
ATOM 966 C C . VAL A 1 121 ? 8.910 -18.328 0.392 1.00 78.06 121 VAL A C 1
ATOM 968 O O . VAL A 1 121 ? 8.176 -19.273 0.109 1.00 78.06 121 VAL A O 1
ATOM 971 N N . ARG A 1 122 ? 9.766 -17.792 -0.472 1.00 77.88 122 ARG A N 1
ATOM 972 C CA . ARG A 1 122 ? 10.052 -18.254 -1.833 1.00 77.88 122 ARG A CA 1
ATOM 973 C C . ARG A 1 122 ? 11.539 -18.057 -2.147 1.00 77.88 122 ARG A C 1
ATOM 975 O O . ARG A 1 122 ? 12.211 -17.273 -1.481 1.00 77.88 122 ARG A O 1
ATOM 982 N N . GLU A 1 123 ? 12.030 -18.729 -3.178 1.00 84.44 123 GLU A N 1
ATOM 983 C CA . GLU A 1 123 ? 13.321 -18.395 -3.782 1.00 84.44 123 GLU A CA 1
ATOM 984 C C . GLU A 1 123 ? 13.331 -16.936 -4.295 1.00 84.44 123 GLU A C 1
ATOM 986 O O . GLU A 1 123 ? 12.382 -16.556 -5.000 1.00 84.44 123 GLU A O 1
ATOM 991 N N . PRO A 1 124 ? 14.362 -16.126 -3.967 1.00 81.75 124 PRO A N 1
ATOM 992 C CA . PRO A 1 124 ? 14.436 -14.705 -4.328 1.00 81.75 124 PRO A CA 1
ATOM 993 C C . PRO A 1 124 ? 14.285 -14.448 -5.828 1.00 81.75 124 PRO A C 1
ATOM 995 O O . PRO A 1 124 ? 13.480 -13.614 -6.238 1.00 81.75 124 PRO A O 1
ATOM 998 N N . GLU A 1 125 ? 14.984 -15.219 -6.663 1.00 83.81 125 GLU A N 1
ATOM 999 C CA . GLU A 1 125 ? 14.931 -15.073 -8.122 1.00 83.81 125 GLU A CA 1
ATOM 1000 C C . GLU A 1 125 ? 13.518 -15.340 -8.663 1.00 83.81 125 GLU A C 1
ATOM 1002 O O . GLU A 1 125 ? 12.983 -14.570 -9.464 1.00 83.81 125 GLU A O 1
ATOM 1007 N N . ALA A 1 126 ? 12.857 -16.390 -8.166 1.00 83.25 126 ALA A N 1
ATOM 1008 C CA . ALA A 1 126 ? 11.498 -16.737 -8.575 1.00 83.25 126 ALA A CA 1
ATOM 1009 C C . ALA A 1 126 ? 10.468 -15.683 -8.128 1.00 83.25 126 ALA A C 1
ATOM 1011 O O . ALA A 1 126 ? 9.467 -15.450 -8.817 1.00 83.25 126 ALA A O 1
ATOM 1012 N N . TRP A 1 127 ? 10.688 -15.045 -6.975 1.00 82.81 127 TRP A N 1
ATOM 1013 C CA . TRP A 1 127 ? 9.893 -13.902 -6.529 1.00 82.81 127 TRP A CA 1
ATOM 1014 C C . TRP A 1 127 ? 10.146 -12.677 -7.413 1.00 82.81 127 TRP A C 1
ATOM 1016 O O . TRP A 1 127 ? 9.182 -12.093 -7.917 1.00 82.81 127 TRP A O 1
ATOM 1026 N N . ALA A 1 128 ? 11.412 -12.346 -7.678 1.00 81.56 128 ALA A N 1
ATOM 1027 C CA . ALA A 1 128 ? 11.800 -11.167 -8.442 1.00 81.56 128 ALA A CA 1
ATOM 1028 C C . ALA A 1 128 ? 11.271 -11.266 -9.866 1.00 81.56 128 ALA A C 1
ATOM 1030 O O . ALA A 1 128 ? 10.624 -10.340 -10.340 1.00 81.56 128 ALA A O 1
ATOM 1031 N N . GLN A 1 129 ? 11.411 -12.422 -10.513 1.00 85.75 129 GLN A N 1
ATOM 1032 C CA . GLN A 1 129 ? 10.844 -12.672 -11.835 1.00 85.75 129 GLN A CA 1
ATOM 1033 C C . GLN A 1 129 ? 9.315 -12.531 -11.847 1.00 85.75 129 GLN A C 1
ATOM 1035 O O . GLN A 1 129 ? 8.752 -11.923 -12.758 1.00 85.75 129 GLN A O 1
ATOM 1040 N N . SER A 1 130 ? 8.624 -13.040 -10.822 1.00 81.88 130 SER A N 1
ATOM 1041 C CA . SER A 1 130 ? 7.166 -12.922 -10.718 1.00 81.88 130 SER A CA 1
ATOM 1042 C C . SER A 1 130 ? 6.708 -11.470 -10.571 1.00 81.88 130 SER A C 1
ATOM 1044 O O . SER A 1 130 ? 5.765 -11.043 -11.249 1.00 81.88 130 SER A O 1
ATOM 1046 N N . ILE A 1 131 ? 7.355 -10.714 -9.686 1.00 79.19 131 ILE A N 1
ATOM 1047 C CA . ILE A 1 131 ? 7.067 -9.295 -9.473 1.00 79.19 131 ILE A CA 1
ATOM 1048 C C . ILE A 1 131 ? 7.397 -8.498 -10.714 1.00 79.19 131 ILE A C 1
ATOM 1050 O O . ILE A 1 131 ? 6.571 -7.712 -11.175 1.00 79.19 131 ILE A O 1
ATOM 1054 N N . TRP A 1 132 ? 8.579 -8.730 -11.274 1.00 83.44 132 TRP A N 1
ATOM 1055 C CA . TRP A 1 132 ? 9.057 -8.027 -12.443 1.00 83.44 132 TRP A CA 1
ATOM 1056 C C . TRP A 1 132 ? 8.080 -8.198 -13.590 1.00 83.44 132 TRP A C 1
ATOM 1058 O O . TRP A 1 132 ? 7.602 -7.206 -14.126 1.00 83.44 132 TRP A O 1
ATOM 1068 N N . ASN A 1 133 ? 7.668 -9.427 -13.896 1.00 84.56 133 ASN A N 1
ATOM 1069 C 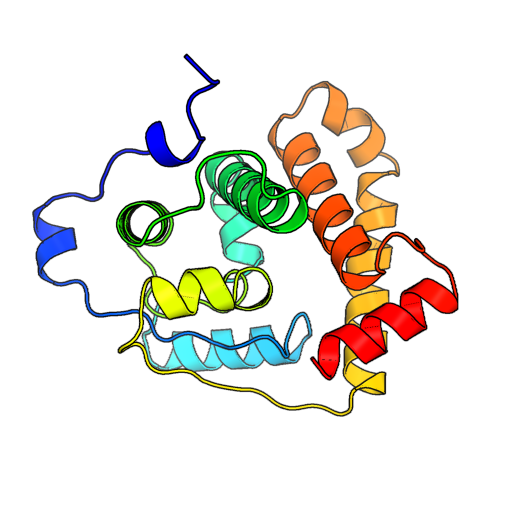CA . ASN A 1 133 ? 6.706 -9.694 -14.962 1.00 84.56 133 ASN A CA 1
ATOM 1070 C C . ASN A 1 133 ? 5.347 -9.028 -14.711 1.00 84.56 133 ASN A C 1
ATOM 1072 O O . ASN A 1 133 ? 4.739 -8.506 -15.643 1.00 84.56 133 ASN A O 1
ATOM 1076 N N . THR A 1 134 ? 4.874 -9.002 -13.464 1.00 83.38 134 THR A N 1
ATOM 1077 C CA . THR A 1 134 ? 3.548 -8.453 -13.146 1.00 83.38 134 THR A CA 1
ATOM 1078 C C . THR A 1 134 ? 3.560 -6.925 -13.118 1.00 83.38 134 THR A C 1
ATOM 1080 O O . THR A 1 134 ? 2.778 -6.278 -13.813 1.00 83.38 134 THR A O 1
ATOM 1083 N N . ILE A 1 135 ? 4.458 -6.325 -12.338 1.00 80.44 135 ILE A N 1
ATOM 1084 C CA . ILE A 1 135 ? 4.508 -4.876 -12.125 1.00 80.44 135 ILE A CA 1
ATOM 1085 C C . ILE A 1 135 ? 5.069 -4.168 -13.353 1.00 80.44 135 ILE A C 1
ATOM 1087 O O . ILE A 1 135 ? 4.542 -3.119 -13.722 1.00 80.44 135 ILE A O 1
ATOM 1091 N N . SER A 1 136 ? 6.065 -4.736 -14.044 1.00 78.81 136 SER A N 1
ATOM 1092 C CA . SER A 1 136 ? 6.536 -4.142 -15.302 1.00 78.81 136 SER A CA 1
ATOM 1093 C C . SER A 1 136 ? 5.413 -4.099 -16.336 1.00 78.81 136 SER A C 1
ATOM 1095 O O . SER A 1 136 ? 5.209 -3.056 -16.953 1.00 78.81 136 SER A O 1
ATOM 1097 N N . LEU A 1 137 ? 4.618 -5.167 -16.464 1.00 84.56 137 LEU A N 1
ATOM 1098 C CA . LEU A 1 137 ? 3.474 -5.210 -17.371 1.00 84.56 137 LEU A CA 1
ATOM 1099 C C . LEU A 1 137 ? 2.403 -4.187 -16.986 1.00 84.56 137 LEU A C 1
ATOM 1101 O O . LEU A 1 137 ? 1.914 -3.469 -17.856 1.00 84.56 137 LEU A O 1
ATOM 1105 N N . LEU A 1 138 ? 2.050 -4.083 -15.702 1.00 84.88 138 LEU A N 1
ATOM 1106 C CA . LEU A 1 138 ? 1.097 -3.072 -15.229 1.00 84.88 138 LEU A CA 1
ATOM 1107 C C . LEU A 1 138 ? 1.617 -1.652 -15.471 1.00 84.88 138 LEU A C 1
ATOM 1109 O O . LEU A 1 138 ? 0.864 -0.787 -15.911 1.00 84.88 138 LEU A O 1
ATOM 1113 N N . SER A 1 139 ? 2.912 -1.430 -15.261 1.00 82.00 139 SER A N 1
ATOM 1114 C CA . SER A 1 139 ? 3.582 -0.161 -15.531 1.00 82.00 139 SER A CA 1
ATOM 1115 C C . SER A 1 139 ? 3.573 0.178 -17.031 1.00 82.00 139 SER A C 1
ATOM 1117 O O . SER A 1 139 ? 3.344 1.332 -17.380 1.00 82.00 139 SER A O 1
ATOM 1119 N N . VAL A 1 140 ? 3.752 -0.800 -17.941 1.00 85.12 140 VAL A N 1
ATOM 1120 C CA . VAL A 1 140 ? 3.580 -0.585 -19.398 1.00 85.12 140 VAL A CA 1
ATOM 1121 C C . VAL A 1 140 ? 2.141 -0.186 -19.663 1.00 85.12 140 VAL A C 1
ATOM 1123 O O . VAL A 1 140 ? 1.900 0.845 -20.279 1.00 85.12 140 VAL A O 1
ATOM 1126 N N . ARG A 1 141 ? 1.193 -0.998 -19.181 1.00 85.56 141 ARG A N 1
ATOM 1127 C CA . ARG A 1 141 ? -0.235 -0.836 -19.461 1.00 85.56 141 ARG A CA 1
ATOM 1128 C C . ARG A 1 141 ? -0.740 0.534 -19.030 1.00 85.56 141 ARG A C 1
ATOM 1130 O O . ARG A 1 141 ? -1.402 1.196 -19.819 1.00 85.56 141 ARG A O 1
ATOM 1137 N N . ALA A 1 142 ? -0.340 0.994 -17.845 1.00 83.88 142 ALA A N 1
ATOM 1138 C CA . ALA A 1 142 ? -0.661 2.325 -17.330 1.00 83.88 142 ALA A CA 1
ATOM 1139 C C . ALA A 1 142 ? -0.124 3.476 -18.210 1.00 83.88 142 ALA A C 1
ATOM 1141 O O . ALA A 1 142 ? -0.639 4.593 -18.169 1.00 83.88 142 ALA A O 1
ATOM 1142 N N . GLN A 1 143 ? 0.903 3.215 -19.022 1.00 82.88 143 GLN A N 1
ATOM 1143 C CA . GLN A 1 143 ? 1.519 4.178 -19.938 1.00 82.88 143 GLN A CA 1
ATOM 1144 C C . GLN A 1 143 ? 1.129 3.976 -21.411 1.00 82.88 143 GLN A C 1
ATOM 1146 O O . GLN A 1 143 ? 1.530 4.775 -22.256 1.00 82.88 143 GLN A O 1
ATOM 1151 N N . THR A 1 144 ? 0.303 2.978 -21.732 1.00 88.25 144 THR A N 1
ATOM 1152 C CA . THR A 1 144 ? -0.194 2.706 -23.093 1.00 88.25 144 THR A CA 1
ATOM 1153 C C . THR A 1 144 ? -1.690 2.989 -23.228 1.00 88.25 144 THR A C 1
ATOM 1155 O O . THR A 1 144 ? -2.412 3.036 -22.235 1.00 88.25 144 THR A O 1
ATOM 1158 N N . PHE A 1 145 ? -2.174 3.173 -24.460 1.00 88.56 145 PHE A N 1
ATOM 1159 C CA . PHE A 1 145 ? -3.605 3.358 -24.721 1.00 88.56 145 PHE A CA 1
ATOM 1160 C C . PHE A 1 145 ? -4.405 2.104 -24.288 1.00 88.56 145 PHE A C 1
ATOM 1162 O O . PHE A 1 145 ? -3.956 0.992 -24.575 1.00 88.56 145 PHE A O 1
ATOM 1169 N N . PRO A 1 146 ? -5.574 2.247 -23.628 1.00 87.25 146 PRO A N 1
ATOM 1170 C CA . PRO A 1 146 ? -6.283 3.503 -23.369 1.00 87.25 146 PRO A CA 1
ATOM 1171 C C . PRO A 1 146 ? -5.889 4.222 -22.068 1.00 87.25 146 PRO A C 1
ATOM 1173 O O . PRO A 1 146 ? -6.140 5.419 -21.957 1.00 87.25 146 PRO A O 1
ATOM 1176 N N . SER A 1 147 ? -5.230 3.558 -21.113 1.00 87.12 147 SER A N 1
ATOM 1177 C CA . SER A 1 147 ? -4.904 4.138 -19.796 1.00 87.12 147 SER A CA 1
ATOM 1178 C C . SER A 1 147 ? -4.038 5.398 -19.880 1.00 87.12 147 SER A C 1
ATOM 1180 O O . SER A 1 147 ? -4.227 6.338 -19.108 1.00 87.12 147 SER A O 1
ATOM 1182 N N . SER A 1 148 ? -3.133 5.472 -20.861 1.00 87.31 148 SER A N 1
ATOM 1183 C CA . SER A 1 148 ? -2.328 6.671 -21.113 1.00 87.31 148 SER A CA 1
ATOM 1184 C C . SER A 1 148 ? -3.156 7.898 -21.483 1.00 87.31 148 SER A C 1
ATOM 1186 O O . SER A 1 148 ? -2.698 9.010 -21.241 1.00 87.31 148 SER A O 1
ATOM 1188 N N . PHE A 1 149 ? -4.352 7.703 -22.039 1.00 90.44 149 PHE A N 1
ATOM 1189 C CA . PHE A 1 149 ? -5.305 8.753 -22.377 1.00 90.44 149 PHE A CA 1
ATOM 1190 C C . PHE A 1 149 ? -6.297 8.993 -21.229 1.00 90.44 149 PHE A C 1
ATOM 1192 O O . PHE A 1 149 ? -6.515 10.137 -20.838 1.00 90.44 149 PHE A O 1
ATOM 1199 N N . PHE A 1 150 ? -6.844 7.930 -20.635 1.00 90.31 150 PHE A N 1
ATOM 1200 C CA . PHE A 1 150 ? -7.872 8.030 -19.590 1.00 90.31 150 PHE A CA 1
ATOM 1201 C C . PHE A 1 150 ? -7.379 8.700 -18.311 1.00 90.31 150 PHE A C 1
ATOM 1203 O O . PHE A 1 150 ? -8.111 9.492 -17.724 1.00 90.31 150 PHE A O 1
ATOM 1210 N N . LYS A 1 151 ? -6.104 8.534 -17.944 1.00 86.62 151 LYS A N 1
ATOM 1211 C CA . LYS A 1 151 ? -5.516 9.200 -16.768 1.00 86.62 151 LYS A CA 1
ATOM 1212 C C . LYS A 1 151 ? -5.604 10.737 -16.772 1.00 86.62 151 LYS A C 1
ATOM 1214 O O . LYS A 1 151 ? -5.340 11.354 -15.744 1.00 86.62 151 LYS A O 1
ATOM 1219 N N . TYR A 1 152 ? -5.899 11.371 -17.912 1.00 86.75 152 TYR A N 1
ATOM 1220 C CA . TYR A 1 152 ? -6.061 12.827 -17.998 1.00 86.75 152 TYR A CA 1
ATOM 1221 C C . TYR A 1 152 ? -7.446 13.317 -17.560 1.00 86.75 152 TYR A C 1
ATOM 1223 O O . TYR A 1 152 ? -7.594 14.501 -17.267 1.00 86.75 152 TYR A O 1
ATOM 1231 N N . PHE A 1 153 ? -8.446 12.438 -17.506 1.00 89.81 153 PHE A N 1
ATOM 1232 C CA . PHE A 1 153 ? -9.820 12.802 -17.146 1.00 89.81 153 PHE A CA 1
ATOM 1233 C C . PHE A 1 153 ? -10.493 11.826 -16.176 1.00 89.81 153 PHE A C 1
ATOM 1235 O O . PHE A 1 153 ? -11.543 12.159 -15.632 1.00 89.81 153 PHE A O 1
ATOM 1242 N N . ASP A 1 154 ? -9.877 10.678 -15.898 1.00 89.75 154 ASP A N 1
ATOM 1243 C CA . ASP A 1 154 ? -10.297 9.745 -14.862 1.00 89.75 154 ASP A CA 1
ATOM 1244 C C . ASP A 1 154 ? -9.299 9.736 -13.692 1.00 89.75 154 ASP A C 1
ATOM 1246 O O . ASP A 1 154 ? -8.094 9.491 -13.832 1.00 89.75 154 ASP A O 1
ATOM 1250 N N . ALA A 1 155 ? -9.813 10.048 -12.502 1.00 88.56 155 ALA A N 1
ATOM 1251 C CA . ALA A 1 155 ? -9.001 10.155 -11.299 1.00 88.56 155 ALA A CA 1
ATOM 1252 C C . ALA A 1 155 ? -8.534 8.786 -10.780 1.00 88.56 155 ALA A C 1
ATOM 1254 O O . ALA A 1 155 ? -7.481 8.719 -10.141 1.00 88.56 155 ALA A O 1
ATOM 1255 N N . ILE A 1 156 ? -9.287 7.712 -11.035 1.00 89.69 156 ILE A N 1
ATOM 1256 C CA . ILE A 1 156 ? -8.947 6.348 -10.620 1.00 89.69 156 ILE A CA 1
ATOM 1257 C C . ILE A 1 156 ? -7.776 5.845 -11.463 1.00 89.69 156 ILE A C 1
ATOM 1259 O O . ILE A 1 156 ? -6.768 5.441 -10.886 1.00 89.69 156 ILE A O 1
ATOM 1263 N N . ASP A 1 157 ? -7.846 5.959 -12.791 1.00 87.94 157 ASP A 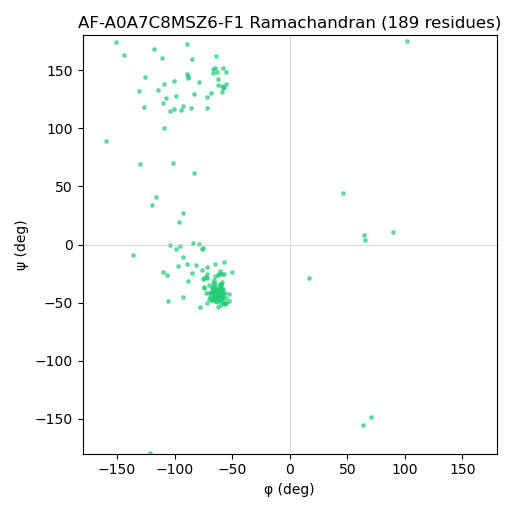N 1
ATOM 1264 C CA . ASP A 1 157 ? -6.760 5.613 -13.717 1.00 87.94 157 ASP A CA 1
ATOM 1265 C C . ASP A 1 157 ? -5.476 6.383 -13.386 1.00 87.94 157 ASP A C 1
ATOM 1267 O O . ASP A 1 157 ? -4.380 5.812 -13.360 1.00 87.94 157 ASP A O 1
ATOM 1271 N N . LEU A 1 158 ? -5.597 7.676 -13.060 1.00 89.81 158 LEU A N 1
ATOM 1272 C CA . LEU A 1 158 ? -4.458 8.485 -12.636 1.00 89.81 158 LEU A CA 1
ATOM 1273 C C . LEU A 1 158 ? -3.831 7.974 -11.334 1.00 89.81 158 LEU A C 1
ATOM 1275 O O . LEU A 1 158 ? -2.609 7.824 -11.269 1.00 89.81 158 LEU A O 1
ATOM 1279 N N . GLN A 1 159 ? -4.631 7.726 -10.289 1.00 92.19 159 GLN A N 1
ATOM 1280 C CA . GLN A 1 159 ? -4.088 7.226 -9.018 1.00 92.19 159 GLN A CA 1
ATOM 1281 C C . GLN A 1 159 ? -3.539 5.808 -9.152 1.00 92.19 159 GLN A C 1
ATOM 1283 O O . GLN A 1 159 ? -2.486 5.518 -8.594 1.00 92.19 159 GLN A O 1
ATOM 1288 N N . PHE A 1 160 ? -4.188 4.947 -9.932 1.00 91.44 160 PHE A N 1
ATOM 1289 C CA . PHE A 1 160 ? -3.692 3.608 -10.218 1.00 91.44 160 PHE A CA 1
ATOM 1290 C C . PHE A 1 160 ? -2.336 3.656 -10.928 1.00 91.44 160 PHE A C 1
ATOM 1292 O O . PHE A 1 160 ? -1.383 3.015 -10.485 1.00 91.44 160 PHE A O 1
ATOM 1299 N N . SER A 1 161 ? -2.207 4.484 -11.971 1.00 90.12 161 SER A N 1
ATOM 1300 C CA . SER A 1 161 ? -0.931 4.688 -12.664 1.00 90.12 161 SER A CA 1
ATOM 1301 C C . SER A 1 161 ? 0.159 5.207 -11.724 1.00 90.12 161 SER A C 1
ATOM 1303 O O . SER A 1 161 ? 1.311 4.795 -11.864 1.00 90.12 161 SER A O 1
ATOM 1305 N N . ARG A 1 162 ? -0.178 6.103 -10.787 1.00 92.31 162 ARG A N 1
ATOM 1306 C CA . ARG A 1 162 ? 0.768 6.621 -9.786 1.00 92.31 162 ARG A CA 1
ATOM 1307 C C . ARG A 1 162 ? 1.200 5.541 -8.807 1.00 92.31 162 ARG A C 1
ATOM 1309 O O . ARG A 1 162 ? 2.396 5.382 -8.604 1.00 92.31 162 ARG A O 1
ATOM 1316 N N . LEU A 1 163 ? 0.257 4.781 -8.256 1.00 92.06 163 LEU A N 1
ATOM 1317 C CA . LEU A 1 163 ? 0.547 3.708 -7.310 1.00 92.06 163 LEU A CA 1
ATOM 1318 C C . LEU A 1 163 ? 1.458 2.647 -7.935 1.00 92.06 163 LEU A C 1
ATOM 1320 O O . LEU A 1 163 ? 2.477 2.291 -7.352 1.00 92.06 163 LEU A O 1
ATOM 1324 N N . VAL A 1 164 ? 1.122 2.174 -9.139 1.00 89.81 164 VAL A N 1
ATOM 1325 C CA . VAL A 1 164 ? 1.926 1.170 -9.856 1.00 89.81 164 VAL A CA 1
ATOM 1326 C C . VAL A 1 164 ? 3.321 1.706 -10.174 1.00 89.81 164 VAL A C 1
ATOM 1328 O O . VAL A 1 164 ? 4.298 0.979 -10.002 1.00 89.81 164 VAL A O 1
ATOM 1331 N N . GLY A 1 165 ? 3.428 2.964 -10.615 1.00 89.81 165 GLY A N 1
ATOM 1332 C CA . GLY A 1 165 ? 4.717 3.615 -10.855 1.00 89.81 165 GLY A CA 1
ATOM 1333 C C . GLY A 1 165 ? 5.560 3.697 -9.585 1.00 89.81 165 GLY A C 1
ATOM 1334 O O . GLY A 1 165 ? 6.708 3.263 -9.585 1.00 89.81 165 GLY A O 1
ATOM 1335 N N . LEU A 1 166 ? 4.957 4.151 -8.486 1.00 90.38 166 LEU A N 1
ATOM 1336 C CA . LEU A 1 166 ? 5.630 4.315 -7.204 1.00 90.38 166 LEU A CA 1
ATOM 1337 C C . LEU A 1 166 ? 6.123 2.983 -6.637 1.00 90.38 166 LEU A C 1
ATOM 1339 O O . LEU A 1 166 ? 7.266 2.893 -6.202 1.00 90.38 166 LEU A O 1
ATOM 1343 N N . ILE A 1 167 ? 5.285 1.945 -6.693 1.00 89.25 167 ILE A N 1
ATOM 1344 C CA . ILE A 1 167 ? 5.650 0.580 -6.302 1.00 89.25 167 ILE A CA 1
ATOM 1345 C C . ILE A 1 167 ? 6.813 0.068 -7.159 1.00 89.25 167 ILE A C 1
ATOM 1347 O O . ILE A 1 167 ? 7.765 -0.505 -6.631 1.00 89.25 167 ILE A O 1
ATOM 1351 N N . PHE A 1 168 ? 6.741 0.260 -8.479 1.00 87.62 168 PHE A N 1
ATOM 1352 C CA . PHE A 1 168 ? 7.781 -0.199 -9.395 1.00 87.62 168 PHE A CA 1
ATOM 1353 C C . PHE A 1 168 ? 9.122 0.489 -9.123 1.00 87.62 168 PHE A C 1
ATOM 1355 O O . PHE A 1 168 ? 10.160 -0.167 -9.063 1.00 87.62 168 PHE A O 1
ATOM 1362 N N . GLU A 1 169 ? 9.108 1.803 -8.926 1.00 88.75 169 GLU A N 1
ATOM 1363 C CA . GLU A 1 169 ? 10.293 2.580 -8.569 1.00 88.75 169 GLU A CA 1
ATOM 1364 C C . GLU A 1 169 ? 10.869 2.173 -7.211 1.00 88.75 169 GLU A C 1
ATOM 1366 O O . GLU A 1 169 ? 12.085 2.076 -7.095 1.00 88.75 169 GLU A O 1
ATOM 1371 N N . THR A 1 170 ? 10.029 1.888 -6.209 1.00 86.69 170 THR A N 1
ATOM 1372 C CA . THR A 1 170 ? 10.488 1.386 -4.905 1.00 86.69 170 THR A CA 1
ATOM 1373 C C . THR A 1 170 ? 11.230 0.067 -5.062 1.00 86.69 170 THR A C 1
ATOM 1375 O O . THR A 1 170 ? 12.371 -0.045 -4.632 1.00 86.69 170 THR A O 1
ATOM 1378 N N . ILE A 1 171 ? 10.617 -0.905 -5.739 1.00 84.88 171 ILE A N 1
ATOM 1379 C CA . ILE A 1 171 ? 11.195 -2.244 -5.910 1.00 84.88 171 ILE A CA 1
ATOM 1380 C C . ILE A 1 171 ? 12.460 -2.203 -6.776 1.00 84.88 171 ILE A C 1
ATOM 1382 O O . ILE A 1 171 ? 13.413 -2.926 -6.522 1.00 84.88 171 ILE A O 1
ATOM 1386 N N . SER A 1 172 ? 12.488 -1.353 -7.804 1.00 86.94 172 SER A N 1
ATOM 1387 C CA . SER A 1 172 ? 13.658 -1.204 -8.682 1.00 86.94 172 SER A CA 1
ATOM 1388 C C . SER A 1 172 ? 14.720 -0.240 -8.143 1.00 86.94 172 SER A C 1
ATOM 1390 O O . SER A 1 172 ? 15.713 0.001 -8.833 1.00 86.94 172 SER A O 1
ATOM 1392 N N . ARG A 1 173 ? 14.525 0.350 -6.954 1.00 87.50 173 ARG A N 1
ATOM 1393 C CA . ARG A 1 173 ? 15.365 1.435 -6.410 1.00 87.50 173 ARG A CA 1
ATOM 1394 C C . ARG A 1 173 ? 15.642 2.528 -7.448 1.00 87.50 173 ARG A C 1
ATOM 1396 O O . ARG A 1 173 ? 16.781 2.928 -7.645 1.00 87.50 173 ARG A O 1
ATOM 1403 N N . GLU A 1 174 ? 14.605 2.935 -8.179 1.00 87.19 174 GLU A N 1
ATOM 1404 C CA . GLU A 1 174 ? 14.648 3.970 -9.228 1.00 87.19 174 GLU A CA 1
ATOM 1405 C C . GLU A 1 174 ? 15.491 3.630 -10.475 1.00 87.19 174 GLU A C 1
ATOM 1407 O O . GLU A 1 174 ? 15.555 4.421 -11.414 1.00 87.19 174 GLU A O 1
ATOM 1412 N N . HIS A 1 175 ? 16.049 2.420 -10.577 1.00 85.88 175 HIS A N 1
ATOM 1413 C CA . HIS A 1 175 ? 16.805 1.977 -11.758 1.00 85.88 175 HIS A CA 1
ATOM 1414 C C . HIS A 1 175 ? 15.911 1.626 -12.959 1.00 85.88 175 HIS A C 1
ATOM 1416 O O . HIS A 1 175 ? 16.409 1.273 -14.033 1.00 85.88 175 HIS A O 1
ATOM 1422 N N . GLY A 1 176 ? 14.587 1.696 -12.802 1.00 84.31 176 GLY A N 1
ATOM 1423 C CA . GLY A 1 176 ? 13.633 1.428 -13.870 1.00 84.31 176 GLY A CA 1
ATOM 1424 C C . GLY A 1 176 ? 13.690 -0.022 -14.362 1.00 84.31 176 GLY A C 1
ATOM 1425 O O . GLY A 1 176 ? 14.101 -0.928 -13.643 1.00 84.31 176 GLY A O 1
ATOM 1426 N N . ARG A 1 177 ? 13.280 -0.269 -15.614 1.00 83.69 177 ARG A N 1
ATOM 1427 C CA . ARG A 1 177 ? 13.311 -1.613 -16.231 1.00 83.69 177 ARG A CA 1
ATOM 1428 C C . ARG A 1 177 ? 14.685 -1.960 -16.795 1.00 83.69 177 ARG A C 1
ATOM 1430 O O . ARG A 1 177 ? 14.838 -2.168 -17.996 1.00 83.69 177 ARG A O 1
ATOM 1437 N N . THR A 1 178 ? 15.679 -1.997 -15.925 1.00 87.19 178 THR A N 1
ATOM 1438 C CA . THR A 1 178 ? 17.059 -2.355 -16.262 1.00 87.19 178 THR A CA 1
ATOM 1439 C C . THR A 1 178 ? 17.479 -3.612 -15.510 1.00 87.19 178 THR A C 1
ATOM 1441 O O . THR A 1 178 ? 16.803 -4.042 -14.576 1.00 87.19 178 THR A O 1
ATOM 1444 N N . GLU A 1 179 ? 18.613 -4.201 -15.891 1.00 86.88 179 GLU A N 1
ATOM 1445 C CA . GLU A 1 179 ? 19.208 -5.303 -15.128 1.00 86.88 179 GLU A CA 1
ATOM 1446 C C . GLU A 1 179 ? 19.536 -4.876 -13.688 1.00 86.88 179 GLU A C 1
ATOM 1448 O O . GLU A 1 179 ? 19.299 -5.634 -12.753 1.00 86.88 179 GLU A O 1
ATOM 1453 N N . ALA A 1 180 ? 19.993 -3.633 -13.496 1.00 88.75 180 ALA A N 1
ATOM 1454 C CA . ALA A 1 180 ? 20.207 -3.055 -12.171 1.00 88.75 180 ALA A CA 1
ATOM 1455 C C . ALA A 1 180 ? 18.901 -2.975 -11.363 1.00 88.75 180 ALA A C 1
ATOM 1457 O O . ALA A 1 180 ? 18.890 -3.341 -10.195 1.00 88.75 180 ALA A O 1
ATOM 1458 N N . GLY A 1 181 ? 17.785 -2.590 -11.993 1.00 87.81 181 GLY A N 1
ATOM 1459 C CA . GLY A 1 181 ? 16.475 -2.600 -11.338 1.00 87.81 181 GLY A CA 1
ATOM 1460 C C . GLY A 1 181 ? 15.985 -4.003 -10.980 1.00 87.81 181 GLY A C 1
ATOM 1461 O O . GLY A 1 181 ? 15.372 -4.184 -9.932 1.00 87.81 181 GLY A O 1
ATOM 1462 N N . PHE A 1 182 ? 16.281 -5.008 -11.809 1.00 86.50 182 PHE A N 1
ATOM 1463 C CA . PHE A 1 182 ? 15.949 -6.400 -11.499 1.00 86.50 182 PHE A CA 1
ATOM 1464 C C . PHE A 1 182 ? 16.778 -6.929 -10.321 1.00 86.50 182 PHE A C 1
ATOM 1466 O O . PHE A 1 182 ? 16.239 -7.584 -9.432 1.00 86.50 182 PHE A O 1
ATOM 1473 N N . ARG A 1 183 ? 18.075 -6.598 -10.275 1.00 87.75 183 ARG A N 1
ATOM 1474 C CA . ARG A 1 183 ? 18.954 -6.917 -9.139 1.00 87.75 183 ARG A CA 1
ATOM 1475 C C . ARG A 1 183 ? 18.507 -6.216 -7.857 1.00 87.75 183 ARG A C 1
ATOM 1477 O O . ARG A 1 183 ? 18.390 -6.878 -6.836 1.00 87.75 183 ARG A O 1
ATOM 1484 N N . ALA A 1 184 ? 18.156 -4.934 -7.937 1.00 86.69 184 ALA A N 1
ATOM 1485 C CA . ALA A 1 184 ? 17.596 -4.180 -6.817 1.00 86.69 184 ALA A CA 1
ATOM 1486 C C . ALA A 1 184 ? 16.311 -4.819 -6.269 1.00 86.69 184 ALA A C 1
ATOM 1488 O O . ALA A 1 184 ? 16.130 -4.881 -5.058 1.00 86.69 184 ALA A O 1
ATOM 1489 N N . ALA A 1 185 ? 15.454 -5.358 -7.144 1.00 82.88 185 ALA A N 1
ATOM 1490 C CA . ALA A 1 185 ? 14.287 -6.113 -6.705 1.00 82.88 185 ALA A CA 1
ATOM 1491 C C . ALA A 1 185 ? 14.700 -7.364 -5.911 1.00 82.88 185 ALA A C 1
ATOM 1493 O O . ALA A 1 185 ? 14.145 -7.618 -4.849 1.00 82.88 185 ALA A O 1
ATOM 1494 N N . MET A 1 186 ? 15.680 -8.139 -6.390 1.00 83.62 186 MET A N 1
ATOM 1495 C CA . MET A 1 186 ? 16.176 -9.308 -5.649 1.00 83.62 186 MET A CA 1
ATOM 1496 C C . MET A 1 186 ? 16.730 -8.929 -4.269 1.00 83.62 186 MET A C 1
ATOM 1498 O O . MET A 1 186 ? 16.418 -9.608 -3.299 1.00 83.62 186 MET A O 1
ATOM 1502 N N . GLU A 1 187 ? 17.481 -7.831 -4.166 1.00 84.00 187 GLU A N 1
ATOM 1503 C CA . GLU A 1 187 ? 17.993 -7.312 -2.887 1.00 84.00 187 GLU A CA 1
ATOM 1504 C C . GLU A 1 187 ? 16.856 -6.874 -1.948 1.00 84.00 187 GLU A C 1
ATOM 1506 O O . GLU A 1 187 ? 16.865 -7.204 -0.766 1.00 84.00 187 GLU A O 1
ATOM 1511 N N . GLU A 1 188 ? 15.828 -6.204 -2.478 1.00 77.44 188 GLU A N 1
ATOM 1512 C CA . GLU A 1 188 ? 14.628 -5.791 -1.731 1.00 77.44 188 GLU A CA 1
ATOM 1513 C C . GLU A 1 188 ? 13.882 -6.981 -1.097 1.00 77.44 188 GLU A C 1
ATOM 1515 O O . GLU A 1 188 ? 13.180 -6.812 -0.101 1.00 77.44 188 GLU A O 1
ATOM 15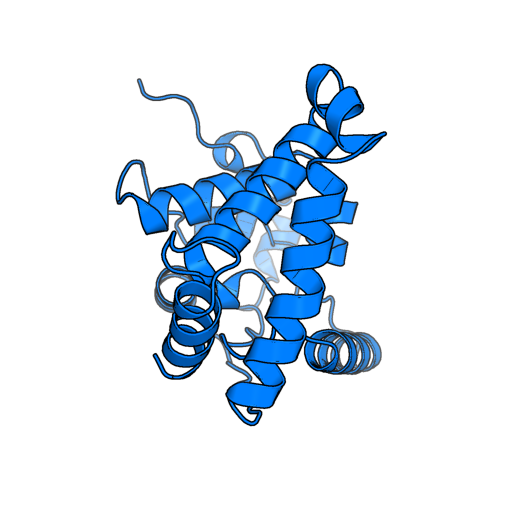20 N N . TYR A 1 189 ? 14.013 -8.188 -1.659 1.00 75.56 189 TYR A N 1
ATOM 1521 C CA . TYR A 1 189 ? 13.445 -9.404 -1.074 1.00 75.56 189 TYR A CA 1
ATOM 1522 C C . TYR A 1 189 ? 14.229 -9.925 0.140 1.00 75.56 189 TYR A C 1
ATOM 1524 O O . TYR A 1 189 ? 13.654 -10.600 1.001 1.00 75.56 189 TYR A O 1
ATOM 1532 N N . GLU A 1 190 ? 15.538 -9.678 0.173 1.00 71.62 190 GLU A N 1
ATOM 1533 C CA . GLU A 1 190 ? 16.444 -10.176 1.212 1.00 71.62 190 GLU A CA 1
ATOM 1534 C C . GLU A 1 190 ? 16.484 -9.270 2.451 1.00 71.62 190 GLU A C 1
ATOM 1536 O O . GLU A 1 190 ? 16.770 -9.763 3.545 1.00 71.62 190 GLU A O 1
ATOM 1541 N N . GLU A 1 191 ? 16.152 -7.986 2.288 1.00 65.94 191 GLU A N 1
ATOM 1542 C CA . GLU A 1 191 ? 16.003 -6.989 3.362 1.00 65.94 191 GLU A CA 1
ATOM 1543 C C . GLU A 1 191 ? 14.710 -7.150 4.180 1.00 65.94 191 GLU A C 1
ATOM 1545 O O . GLU A 1 191 ? 14.750 -6.860 5.396 1.00 65.94 191 GLU A O 1
#

Secondary structure (DSSP, 8-state):
-PPPPGGGGSPPPPHHHHTSPPPPEEEESS-SSHHHHHHHHHHHHTTPPEE-HHHHHHT-HHHHHHHHHHHHHHHH--SPPPPHHHHHHHTTT-SEESSHHHHSHHHHHHH-TT--EEE----HHHHHHHHHHHHHHHHHHHHSTTHHHHTTT-HHHHHHHHHHHHHHHHHTTT--SSHHHHHHHHHHHH-

Radius of gyration: 16.63 Å; Cα contacts (8 Å, |Δi|>4): 247; chains: 1; bounding box: 41×44×44 Å